Protein AF-A0A956GA61-F1 (afdb_monomer)

Sequence (240 aa):
MLVASALGVTLLLLAAGCARRRDTGSSGNTASNNSNAKNCCPCTTAGQRTLDAKLMSLLASARAYHHKANLQLRGDDRAGAIASMRALLALGLDSRWPEAEEVRLDAKARLAKLLLADGKADQALVLVDAELAETTRPSFYLANLHAVRGELLEARAKALDNAGKKDEGKTIARDAIAAFERSIAINKQLQRRLGVGGNGSGSGSGSGDGSSSGSGSGSTSGSASATGTGTGSGTTGGTP

Secondary structure (DSSP, 8-state):
------------------PPP-------------------------------HHHHHHHHHHHHHHHHHHHHHHTT-HHHHHHHHHHHHTT---TTSHHHHHHHHHHHHHHHHHHHHTT-HHHHHHHHHHHHHH--S--HHHHHHHHHHHHHHHHHHHHHHHTT-HHHHHHHHHHHHHHHHHHHHHHHHHHHHTT-S-------------------------------------------

Nearest PDB structures (foldseek):
  5l0w-assembly1_B  TM=6.026E-01  e=2.520E-02  Thermochaetoides thermophila
  5l0y-assembly1_A  TM=5.925E-01  e=6.076E-02  Thermochaetoides thermophila DSM 1495
  7v1k-assembly1_A-2  TM=5.785E-01  e=8.985E-02  Homo sapiens
  3gw4-assembly1_A  TM=4.834E-01  e=9.907E-02  Deinococcus radiodurans R1 = ATCC 13939 = DSM 20539
  7v1l-assembly1_B-2  TM=4.068E-01  e=4.315E-02  Homo sapiens

pLDDT: mean 80.79, std 20.86, range [43.94, 98.75]

Mean predicted aligned error: 14.5 Å

Radius of gyration: 29.31 Å; Cα contacts (8 Å, |Δi|>4): 165; chains: 1; bounding box: 83×75×80 Å

Solvent-accessible surface area (backbone atoms only — not comparable to full-atom values): 15171 Å² total; per-residue (Å²): 137,89,82,88,79,82,88,80,85,79,88,80,84,86,81,89,78,90,81,83,85,81,88,78,86,82,90,78,88,80,90,77,90,78,92,75,81,84,89,79,76,90,69,74,73,73,73,78,75,74,74,49,69,67,58,54,54,50,54,54,50,40,54,50,29,56,51,49,22,52,55,26,50,76,68,72,33,56,69,57,22,47,51,29,37,51,54,44,66,66,66,66,66,55,66,90,38,69,71,37,36,43,52,49,38,45,42,50,39,50,39,28,54,53,30,40,77,67,73,35,35,69,64,24,45,55,57,49,53,60,48,58,75,74,60,79,76,88,44,75,38,54,20,48,36,29,37,49,50,13,56,39,29,41,55,50,15,52,52,30,40,75,70,69,38,51,71,62,14,55,52,37,37,52,53,13,51,53,25,38,52,49,14,50,52,43,50,53,54,51,40,60,74,68,51,75,65,60,89,74,77,70,80,71,83,70,87,68,92,72,91,70,93,74,88,77,86,80,80,94,76,90,85,81,88,81,87,80,86,80,85,79,88,82,80,89,81,89,84,135

Structure (mmCIF, N/CA/C/O backbone):
data_AF-A0A956GA61-F1
#
_entry.id   AF-A0A956GA61-F1
#
loop_
_atom_site.group_PDB
_atom_site.id
_atom_site.type_symbol
_atom_site.label_atom_id
_atom_site.label_alt_id
_atom_site.label_comp_id
_atom_site.label_asym_id
_atom_site.label_entity_id
_atom_site.label_seq_id
_atom_site.pdbx_PDB_ins_code
_atom_site.Cartn_x
_atom_site.Cartn_y
_atom_site.Cartn_z
_atom_site.occupancy
_atom_site.B_iso_or_equiv
_atom_site.auth_seq_id
_atom_site.auth_comp_id
_atom_site.auth_asym_id
_atom_site.auth_atom_id
_atom_site.pdbx_PDB_model_num
ATOM 1 N N . MET A 1 1 ? -22.802 -30.780 20.156 1.00 47.50 1 MET A N 1
ATOM 2 C CA . MET A 1 1 ? -23.757 -30.629 19.039 1.00 47.50 1 MET A CA 1
ATOM 3 C C . MET A 1 1 ? -22.954 -30.471 17.756 1.00 47.50 1 MET A C 1
ATOM 5 O O . MET A 1 1 ? -22.349 -29.428 17.558 1.00 47.50 1 MET A O 1
ATOM 9 N N . LEU A 1 2 ? -22.849 -31.548 16.970 1.00 48.59 2 LEU A N 1
ATOM 10 C CA . LEU A 1 2 ? -22.219 -31.558 15.647 1.00 48.59 2 LEU A CA 1
ATOM 11 C C . LEU A 1 2 ? -23.218 -30.992 14.632 1.00 48.59 2 LEU A C 1
ATOM 13 O O . LEU A 1 2 ? -24.322 -31.521 14.533 1.00 48.59 2 LEU A O 1
ATOM 17 N N . VAL A 1 3 ? -22.830 -29.978 13.861 1.00 53.09 3 VAL A N 1
ATOM 18 C CA . VAL A 1 3 ? -23.579 -29.567 12.667 1.00 53.09 3 VAL A CA 1
ATOM 19 C C . VAL A 1 3 ? -22.667 -29.759 11.463 1.00 53.09 3 VAL A C 1
ATOM 21 O O . VAL A 1 3 ? -21.712 -29.015 11.256 1.00 53.09 3 VAL A O 1
ATOM 24 N N . ALA A 1 4 ? -22.951 -30.825 10.720 1.00 56.50 4 ALA A N 1
ATOM 25 C CA . ALA A 1 4 ? -22.414 -31.095 9.400 1.00 56.50 4 ALA A CA 1
ATOM 26 C C . ALA A 1 4 ? -23.172 -30.230 8.384 1.00 56.50 4 ALA A C 1
ATOM 28 O O . ALA A 1 4 ? -24.392 -30.342 8.289 1.00 56.50 4 ALA A O 1
ATOM 29 N N . SER A 1 5 ? -22.464 -29.391 7.626 1.00 58.75 5 SER A N 1
ATOM 30 C CA . SER A 1 5 ? -23.057 -28.614 6.534 1.00 58.75 5 SER A CA 1
ATOM 31 C C . SER A 1 5 ? -22.340 -28.901 5.223 1.00 58.75 5 SER A C 1
ATOM 33 O O . SER A 1 5 ? -21.114 -28.862 5.128 1.00 58.75 5 SER A O 1
ATOM 35 N N . ALA A 1 6 ? -23.167 -29.264 4.249 1.00 57.53 6 ALA A N 1
ATOM 36 C CA . ALA A 1 6 ? -22.854 -29.937 3.007 1.00 57.53 6 ALA A CA 1
ATOM 37 C C . ALA A 1 6 ? -22.094 -29.076 1.987 1.00 57.53 6 ALA A C 1
ATOM 39 O O . ALA A 1 6 ? -22.373 -27.894 1.789 1.00 57.53 6 ALA A O 1
ATOM 40 N N . LEU A 1 7 ? -21.171 -29.738 1.289 1.00 54.16 7 LEU A N 1
ATOM 41 C CA . LEU A 1 7 ? -20.483 -29.269 0.092 1.00 54.16 7 LEU A CA 1
ATOM 42 C C . LEU A 1 7 ? -21.454 -29.235 -1.099 1.00 54.16 7 LEU A C 1
ATOM 44 O O . LEU A 1 7 ? -21.802 -30.275 -1.652 1.00 54.16 7 LEU A O 1
ATOM 48 N N . GLY A 1 8 ? -21.857 -28.036 -1.516 1.00 55.31 8 GLY A N 1
ATOM 49 C CA . GLY A 1 8 ? -22.493 -27.791 -2.810 1.00 55.31 8 GLY A CA 1
ATOM 50 C C . GLY A 1 8 ? -21.453 -27.355 -3.840 1.00 55.31 8 GLY A C 1
ATOM 51 O O . GLY A 1 8 ? -21.125 -26.174 -3.933 1.00 55.31 8 GLY A O 1
ATOM 52 N N . VAL A 1 9 ? -20.915 -28.303 -4.609 1.00 63.34 9 VAL A N 1
ATOM 53 C CA . VAL A 1 9 ? -20.037 -28.027 -5.757 1.00 63.34 9 VAL A CA 1
ATOM 54 C C . VAL A 1 9 ? -20.908 -27.539 -6.914 1.00 63.34 9 VAL A C 1
ATOM 56 O O . VAL A 1 9 ? -21.638 -28.324 -7.511 1.00 63.34 9 VAL A O 1
ATOM 59 N N . THR A 1 10 ? -20.842 -26.245 -7.233 1.00 65.56 10 THR A N 1
ATOM 60 C CA . THR A 1 10 ? -21.517 -25.686 -8.415 1.00 65.56 10 THR A CA 1
ATOM 61 C C . THR A 1 10 ? -20.484 -25.460 -9.514 1.00 65.56 10 THR A C 1
ATOM 63 O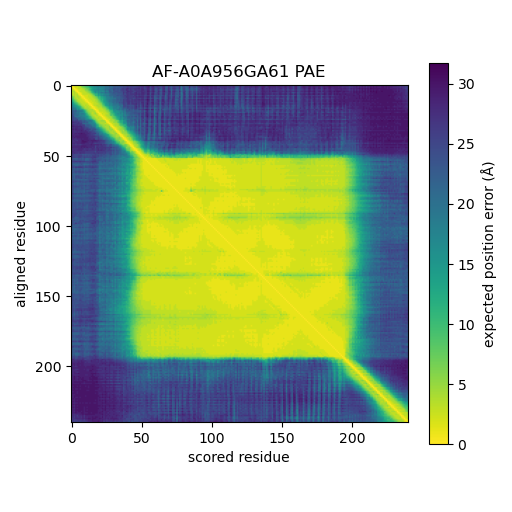 O . THR A 1 10 ? -19.626 -24.585 -9.420 1.00 65.56 10 THR A O 1
ATOM 66 N N . LEU A 1 11 ? -20.556 -26.310 -10.536 1.00 63.25 11 LEU A N 1
ATOM 67 C CA . LEU A 1 11 ? -19.759 -26.282 -11.756 1.00 63.25 11 LEU A CA 1
ATOM 68 C C . LEU A 1 11 ? -20.328 -25.196 -12.688 1.00 63.25 11 LEU A C 1
ATOM 70 O O . LEU A 1 11 ? -21.457 -25.335 -13.155 1.00 63.25 11 LEU A O 1
ATOM 74 N N . LEU A 1 12 ? -19.583 -24.117 -12.957 1.00 62.16 12 LEU A N 1
ATOM 75 C CA . LEU A 1 12 ? -19.996 -23.090 -13.923 1.00 62.16 12 LEU A CA 1
ATOM 76 C C . LEU A 1 12 ? -19.184 -23.216 -15.220 1.00 62.16 12 LEU A C 1
ATOM 78 O O . LEU A 1 12 ? -17.954 -23.180 -15.205 1.00 62.16 12 LEU A O 1
ATOM 82 N N . LEU A 1 13 ? -19.903 -23.390 -16.332 1.00 59.75 13 LEU A N 1
ATOM 83 C CA . LEU A 1 13 ? -19.382 -23.565 -17.686 1.00 59.75 13 LEU A CA 1
ATOM 84 C C . LEU A 1 13 ? -18.642 -22.322 -18.215 1.00 59.75 13 LEU A C 1
ATOM 86 O O . LEU A 1 13 ? -19.123 -21.196 -18.107 1.00 59.75 13 LEU A O 1
ATOM 90 N N . LEU A 1 14 ? -17.512 -22.573 -18.887 1.00 58.38 14 LEU A N 1
ATOM 91 C CA . LEU A 1 14 ? -16.794 -21.635 -19.752 1.00 58.38 14 LEU A CA 1
ATOM 92 C C . LEU A 1 14 ? -17.610 -21.312 -21.016 1.00 58.38 14 LEU A C 1
ATOM 94 O O . LEU A 1 14 ? -17.958 -22.217 -21.773 1.00 58.38 14 LEU A O 1
ATOM 98 N N . ALA A 1 15 ? -17.787 -20.025 -21.317 1.00 61.91 15 ALA A N 1
ATOM 99 C CA . ALA A 1 15 ? -18.142 -19.549 -22.652 1.00 61.91 15 ALA A CA 1
ATOM 100 C C . ALA A 1 15 ? -16.903 -18.923 -2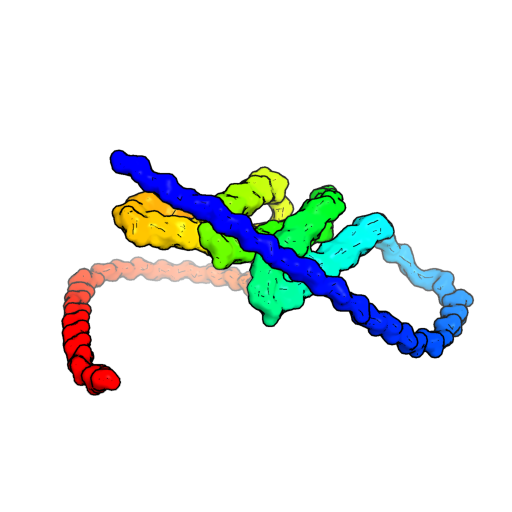3.317 1.00 61.91 15 ALA A C 1
ATOM 102 O O . ALA A 1 15 ? -16.390 -17.895 -22.875 1.00 61.91 15 ALA A O 1
ATOM 103 N N . ALA A 1 16 ? -16.412 -19.563 -24.379 1.00 58.50 16 ALA A N 1
ATOM 104 C CA . ALA A 1 16 ? -15.333 -19.067 -25.224 1.00 58.50 16 ALA A CA 1
ATOM 105 C C . ALA A 1 16 ? -15.893 -18.075 -26.259 1.00 58.50 16 ALA A C 1
ATOM 107 O O . ALA A 1 16 ? -16.577 -18.468 -27.201 1.00 58.50 16 ALA A O 1
ATOM 108 N N . GLY A 1 17 ? -15.606 -16.784 -26.084 1.00 56.62 17 GLY A N 1
ATOM 109 C CA . GLY A 1 17 ? -15.921 -15.738 -27.059 1.00 56.62 17 GLY A CA 1
ATOM 110 C C . GLY A 1 17 ? -14.679 -15.312 -27.842 1.00 56.62 17 GLY A C 1
ATOM 111 O O . GLY A 1 17 ? -13.823 -14.606 -27.314 1.00 56.62 17 GLY A O 1
ATOM 112 N N . CYS A 1 18 ? -14.582 -15.709 -29.112 1.00 61.56 18 CYS A N 1
ATOM 113 C CA . CYS A 1 18 ? -13.583 -15.199 -30.052 1.00 61.56 18 CYS A CA 1
ATOM 114 C C . CYS A 1 18 ? -13.987 -13.797 -30.542 1.00 61.56 18 CYS A C 1
ATOM 116 O O . CYS A 1 18 ? -14.882 -13.669 -31.376 1.00 61.56 18 CYS A O 1
ATOM 118 N N . ALA A 1 19 ? -13.315 -12.742 -30.072 1.00 57.34 19 ALA A N 1
ATOM 119 C CA . ALA A 1 19 ? -13.465 -11.395 -30.626 1.00 57.34 19 ALA A CA 1
ATOM 120 C C . ALA A 1 19 ? -12.332 -11.078 -31.617 1.00 57.34 19 ALA A C 1
ATOM 122 O O . ALA A 1 19 ? -11.144 -11.123 -31.304 1.00 57.34 19 ALA A O 1
ATOM 123 N N . ARG A 1 20 ? -12.760 -10.782 -32.844 1.00 57.59 20 ARG A N 1
ATOM 124 C CA . ARG A 1 20 ? -11.998 -10.579 -34.079 1.00 57.59 20 ARG A CA 1
ATOM 125 C C . ARG A 1 20 ? -11.267 -9.228 -34.068 1.00 57.59 20 ARG A C 1
ATOM 127 O O . ARG A 1 20 ? -11.892 -8.182 -33.915 1.00 57.59 20 ARG A O 1
ATOM 134 N N . ARG A 1 21 ? -9.946 -9.257 -34.265 1.00 53.25 21 ARG A N 1
ATOM 135 C CA . ARG A 1 21 ? -9.053 -8.091 -34.393 1.00 53.25 21 ARG A CA 1
ATOM 136 C C . ARG A 1 21 ? -9.295 -7.403 -35.745 1.00 53.25 21 ARG A C 1
ATOM 138 O O . ARG A 1 21 ? -9.238 -8.066 -36.777 1.00 53.25 21 ARG A O 1
ATOM 145 N N . ARG A 1 22 ? -9.585 -6.097 -35.751 1.00 59.16 22 ARG A N 1
ATOM 146 C CA . ARG A 1 22 ? -9.490 -5.254 -36.955 1.00 59.16 22 ARG A CA 1
ATOM 147 C C . ARG A 1 22 ? -8.153 -4.530 -36.910 1.00 59.16 22 ARG A C 1
ATOM 149 O O . ARG A 1 22 ? -7.963 -3.653 -36.073 1.00 59.16 22 ARG A O 1
ATOM 156 N N . ASP A 1 23 ? -7.255 -4.916 -37.805 1.00 55.50 23 ASP A N 1
ATOM 157 C CA . ASP A 1 23 ? -6.096 -4.115 -38.169 1.00 55.50 23 ASP A CA 1
ATOM 158 C C . ASP A 1 23 ? -6.578 -2.999 -39.107 1.00 55.50 23 ASP A C 1
ATOM 160 O O . ASP A 1 23 ? -7.087 -3.262 -40.196 1.00 55.50 23 ASP A O 1
ATOM 164 N N . THR A 1 24 ? -6.445 -1.746 -38.684 1.00 61.06 24 THR A N 1
ATOM 165 C CA . THR A 1 24 ? -6.473 -0.595 -39.593 1.00 61.06 24 THR A CA 1
ATOM 166 C C . THR A 1 24 ? -5.080 -0.003 -39.598 1.00 61.06 24 THR A C 1
ATOM 168 O O . THR A 1 24 ? -4.623 0.542 -38.592 1.00 61.06 24 THR A O 1
ATOM 171 N N . GLY A 1 25 ? -4.394 -0.189 -40.722 1.00 51.41 25 GLY A N 1
ATOM 172 C CA . GLY A 1 25 ? -3.068 0.346 -40.962 1.00 51.41 25 GLY A CA 1
ATOM 173 C C . GLY A 1 25 ? -3.036 1.871 -40.927 1.00 51.41 25 GLY A C 1
ATOM 174 O O . GLY A 1 25 ? -4.007 2.547 -41.260 1.00 51.41 25 GLY A O 1
ATOM 175 N N . SER A 1 26 ? -1.870 2.396 -40.567 1.00 55.94 26 SER A N 1
ATOM 176 C CA . SER A 1 26 ? -1.455 3.742 -40.941 1.00 55.94 26 SER A CA 1
ATOM 177 C C . SER A 1 26 ? 0.016 3.679 -41.335 1.00 55.94 26 SER A C 1
ATOM 179 O O . SER A 1 26 ? 0.919 3.767 -40.505 1.00 55.94 26 SER A O 1
ATOM 181 N N . SER A 1 27 ? 0.224 3.413 -42.626 1.00 55.66 27 SER A N 1
ATOM 182 C CA . SER A 1 27 ? 1.463 3.704 -43.342 1.00 55.66 27 SER A CA 1
ATOM 183 C C . SER A 1 27 ? 1.572 5.214 -43.515 1.00 55.66 27 SER A C 1
ATOM 185 O O . SER A 1 27 ? 0.663 5.832 -44.065 1.00 55.66 27 SER A O 1
ATOM 187 N N . GLY A 1 28 ? 2.698 5.796 -43.111 1.00 53.12 28 GLY A N 1
ATOM 188 C CA . GLY A 1 28 ? 2.976 7.211 -43.337 1.00 53.12 28 GLY A CA 1
ATOM 189 C C . GLY A 1 28 ? 4.393 7.616 -42.944 1.00 53.12 28 GLY A C 1
ATOM 190 O O . GLY A 1 28 ? 4.623 8.037 -41.820 1.00 53.12 28 GLY A O 1
ATOM 191 N N . ASN A 1 29 ? 5.320 7.455 -43.893 1.00 55.03 29 ASN A N 1
ATOM 192 C CA . ASN A 1 29 ? 6.548 8.230 -44.119 1.00 55.03 29 ASN A CA 1
ATOM 193 C C . ASN A 1 29 ? 6.801 9.445 -43.204 1.00 55.03 29 ASN A C 1
ATOM 195 O O . ASN A 1 29 ? 6.003 10.374 -43.207 1.00 55.03 29 ASN A O 1
ATOM 199 N N . THR A 1 30 ? 8.020 9.582 -42.668 1.00 49.34 30 THR A N 1
ATOM 200 C CA . THR A 1 30 ? 9.020 10.497 -43.268 1.00 49.34 30 THR A CA 1
ATOM 201 C C . THR A 1 30 ? 10.418 10.245 -42.703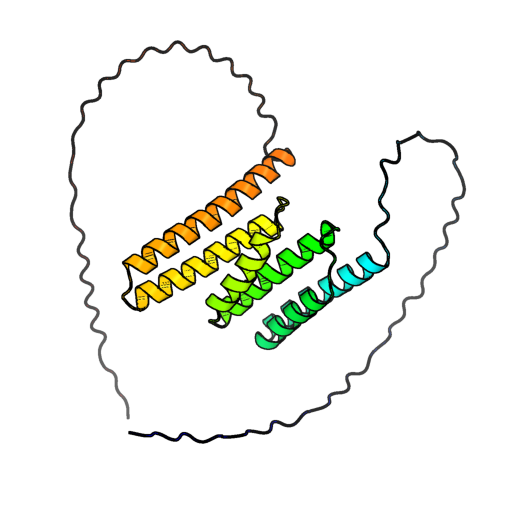 1.00 49.34 30 THR A C 1
ATOM 203 O O . THR A 1 30 ? 10.685 10.420 -41.517 1.00 49.34 30 THR A O 1
ATOM 206 N N . ALA A 1 31 ? 11.326 9.860 -43.596 1.00 52.94 31 ALA A N 1
ATOM 207 C CA . ALA A 1 31 ? 12.754 10.023 -43.407 1.00 52.94 31 ALA A CA 1
ATOM 208 C C . ALA A 1 31 ? 13.079 11.524 -43.371 1.00 52.94 31 ALA A C 1
ATOM 210 O O . ALA A 1 31 ? 12.718 12.251 -44.294 1.00 52.94 31 ALA A O 1
ATOM 211 N N . SER A 1 32 ? 13.789 11.976 -42.340 1.00 54.84 32 SER A N 1
ATOM 212 C CA . SER A 1 32 ? 14.473 13.267 -42.355 1.00 54.84 32 SER A CA 1
ATOM 213 C C . SER A 1 32 ? 15.935 13.037 -42.001 1.00 54.84 32 SER A C 1
ATOM 215 O O . SER A 1 32 ? 16.328 13.032 -40.836 1.00 54.84 32 SER A O 1
ATOM 217 N N . ASN A 1 33 ? 16.727 12.817 -43.051 1.00 58.66 33 ASN A N 1
ATOM 218 C CA . ASN A 1 33 ? 18.174 12.968 -43.035 1.00 58.66 33 ASN A CA 1
ATOM 219 C C . ASN A 1 33 ? 18.508 14.405 -42.617 1.00 58.66 33 ASN A C 1
ATOM 221 O O . ASN A 1 33 ? 18.237 15.336 -43.371 1.00 58.66 33 ASN A O 1
ATOM 225 N N . ASN A 1 34 ? 19.124 14.591 -41.451 1.00 60.84 34 ASN A N 1
ATOM 226 C CA . ASN A 1 34 ? 19.833 15.832 -41.154 1.00 60.84 34 ASN A CA 1
ATOM 227 C C . ASN A 1 34 ? 21.179 15.522 -40.496 1.00 60.84 34 ASN A C 1
ATOM 229 O O . ASN A 1 34 ? 21.339 15.538 -39.280 1.00 60.84 34 ASN A O 1
ATOM 233 N N . SER A 1 35 ? 22.145 15.176 -41.339 1.00 62.56 35 SER A N 1
ATOM 234 C CA . SER A 1 35 ? 23.556 15.072 -40.992 1.00 62.56 35 SER A CA 1
ATOM 235 C C . SER A 1 35 ? 24.226 16.427 -41.214 1.00 62.56 35 SER A C 1
ATOM 237 O O . SER A 1 35 ? 24.826 16.645 -42.265 1.00 62.56 35 SER A O 1
ATOM 239 N N . ASN A 1 36 ? 24.129 17.341 -40.241 1.00 60.16 36 ASN A N 1
ATOM 240 C CA . ASN A 1 36 ? 25.050 18.477 -40.159 1.00 60.16 36 ASN A CA 1
ATOM 241 C C . ASN A 1 36 ? 25.149 19.098 -38.750 1.00 60.16 36 ASN A C 1
ATOM 243 O O . ASN A 1 36 ? 24.144 19.215 -38.058 1.00 60.16 36 ASN A O 1
ATOM 247 N N . ALA A 1 37 ? 26.366 19.546 -38.408 1.00 50.66 37 ALA A N 1
ATOM 248 C CA . ALA A 1 37 ? 26.849 20.166 -37.157 1.00 50.66 37 ALA A CA 1
ATOM 249 C C . ALA A 1 37 ? 27.025 19.185 -35.974 1.00 50.66 37 ALA A C 1
ATOM 251 O O . ALA A 1 37 ? 26.075 18.828 -35.294 1.00 50.66 37 ALA A O 1
ATOM 252 N N . LYS A 1 38 ? 28.208 18.631 -35.660 1.00 65.25 38 LYS A N 1
ATOM 253 C CA . LYS A 1 38 ? 29.563 19.213 -35.541 1.00 65.25 38 LYS A CA 1
ATOM 254 C C . LYS A 1 38 ? 29.579 20.527 -34.741 1.00 65.25 38 LYS A C 1
ATOM 256 O O . LYS A 1 38 ? 29.330 21.593 -35.285 1.00 65.25 38 LYS A O 1
ATOM 261 N N . ASN A 1 39 ? 29.965 20.387 -33.470 1.00 70.75 39 ASN A N 1
ATOM 262 C CA . ASN A 1 39 ? 30.375 21.412 -32.503 1.00 70.75 39 ASN A CA 1
ATOM 263 C C . ASN A 1 39 ? 29.267 22.278 -31.879 1.00 70.75 39 ASN A C 1
ATOM 265 O O . ASN A 1 39 ? 29.018 23.400 -32.302 1.00 70.75 39 ASN A O 1
ATOM 269 N N . CYS A 1 40 ? 28.724 21.807 -30.755 1.00 49.47 40 CYS A N 1
ATOM 270 C CA . CYS A 1 40 ? 28.222 22.663 -29.681 1.00 49.47 40 CYS A CA 1
ATOM 271 C C . CYS A 1 40 ? 28.518 21.989 -28.338 1.00 49.47 40 CYS A C 1
ATOM 273 O O . CYS A 1 40 ? 27.976 20.927 -28.075 1.00 49.47 40 CYS A O 1
ATOM 275 N N . CYS A 1 41 ? 29.369 22.641 -27.538 1.00 57.31 41 CYS A N 1
ATOM 276 C CA . CYS A 1 41 ? 29.569 22.491 -26.092 1.00 57.31 41 CYS A CA 1
ATOM 277 C C . CYS A 1 41 ? 29.878 21.077 -25.537 1.00 57.31 41 CYS A C 1
ATOM 279 O O . CYS A 1 41 ? 29.071 20.166 -25.695 1.00 57.31 41 CYS A O 1
ATOM 281 N N . PRO A 1 42 ? 30.968 20.872 -24.768 1.00 50.50 42 PRO A N 1
ATOM 282 C CA . PRO A 1 42 ? 31.069 19.719 -23.883 1.00 50.50 42 PRO A CA 1
ATOM 283 C C . PRO A 1 42 ? 30.096 19.939 -22.718 1.00 50.50 42 PRO A C 1
ATOM 285 O O . PRO A 1 42 ? 30.489 20.283 -21.606 1.00 50.50 42 PRO A O 1
ATOM 288 N N . CYS A 1 43 ? 28.796 19.781 -22.968 1.00 54.00 43 CYS A N 1
ATOM 289 C CA . CYS A 1 43 ? 27.878 19.433 -21.904 1.00 54.00 43 CYS A CA 1
ATOM 290 C C . CYS A 1 43 ? 28.360 18.079 -21.400 1.00 54.00 43 CYS A C 1
ATOM 292 O O . CYS A 1 43 ? 28.152 17.052 -22.038 1.00 54.00 43 CYS A O 1
ATOM 294 N N . THR A 1 44 ? 29.109 18.114 -20.299 1.00 46.88 44 THR A N 1
ATOM 295 C CA . THR A 1 44 ? 29.492 16.959 -19.504 1.00 46.88 44 THR A CA 1
ATOM 296 C C . THR A 1 44 ? 28.296 16.025 -19.449 1.00 46.88 44 THR A C 1
ATOM 298 O O . THR A 1 44 ? 27.305 16.319 -18.779 1.00 46.88 44 THR A O 1
ATOM 301 N N . THR A 1 45 ? 28.370 14.934 -20.212 1.00 52.06 45 THR A N 1
ATOM 302 C CA . THR A 1 45 ? 27.394 13.851 -20.231 1.00 52.06 45 THR A CA 1
ATOM 303 C C . THR A 1 45 ? 27.488 13.159 -18.878 1.00 52.06 45 THR A C 1
ATOM 305 O O . THR A 1 45 ? 28.083 12.093 -18.746 1.00 52.06 45 THR A O 1
ATOM 308 N N . ALA A 1 46 ? 26.982 13.814 -17.831 1.00 51.88 46 ALA A N 1
ATOM 309 C CA . ALA A 1 46 ? 26.748 13.204 -16.539 1.00 51.88 46 ALA A CA 1
ATOM 310 C C . ALA A 1 46 ? 25.842 12.008 -16.824 1.00 51.88 46 ALA A C 1
ATOM 312 O O . ALA A 1 46 ? 24.707 12.181 -17.264 1.00 51.88 46 ALA A O 1
ATOM 313 N N . GLY A 1 47 ? 26.439 10.818 -16.727 1.00 50.66 47 GLY A N 1
ATOM 314 C CA . GLY A 1 47 ? 26.027 9.610 -17.428 1.00 50.66 47 GLY A CA 1
ATOM 315 C C . GLY A 1 47 ? 24.520 9.440 -17.530 1.00 50.66 47 GLY A C 1
ATOM 316 O O . GLY A 1 47 ? 23.868 9.072 -16.553 1.00 50.66 47 GLY A O 1
ATOM 317 N N . GLN A 1 48 ? 23.985 9.650 -18.736 1.00 52.41 48 GLN A N 1
ATOM 318 C CA . GLN A 1 48 ? 22.699 9.088 -19.117 1.00 52.41 48 GLN A CA 1
ATOM 319 C C . GLN A 1 48 ? 22.838 7.575 -18.967 1.00 52.41 48 GLN A C 1
ATOM 321 O O . GLN A 1 48 ? 23.359 6.894 -19.849 1.00 52.41 48 GLN A O 1
ATOM 326 N N . ARG A 1 49 ? 22.431 7.050 -17.806 1.00 61.66 49 ARG A N 1
ATOM 327 C CA . ARG A 1 49 ? 22.209 5.621 -17.629 1.00 61.66 49 ARG A CA 1
ATOM 328 C C . ARG A 1 49 ? 21.105 5.276 -18.609 1.00 61.66 49 ARG A C 1
ATOM 330 O O . ARG A 1 49 ? 19.941 5.583 -18.365 1.00 61.66 49 ARG A O 1
ATOM 337 N N . THR A 1 50 ? 21.482 4.726 -19.755 1.00 71.50 50 THR A N 1
ATOM 338 C CA . THR A 1 50 ? 20.523 4.166 -20.693 1.00 71.50 50 THR A CA 1
ATOM 339 C C . THR A 1 50 ? 19.732 3.121 -19.921 1.00 71.50 50 THR A C 1
ATOM 341 O O . THR A 1 50 ? 20.296 2.166 -19.385 1.00 71.50 50 THR A O 1
ATOM 344 N N . LEU A 1 51 ? 18.430 3.364 -19.762 1.00 80.19 51 LEU A N 1
ATOM 345 C CA . LEU A 1 51 ? 17.555 2.390 -19.130 1.00 80.19 51 LEU A CA 1
ATOM 346 C C . LEU A 1 51 ? 17.625 1.119 -19.973 1.00 80.19 51 LEU A C 1
ATOM 348 O O . LEU A 1 51 ? 17.431 1.164 -21.189 1.00 80.19 51 LEU A O 1
ATOM 352 N N . ASP A 1 52 ? 17.947 0.004 -19.323 1.00 89.06 52 ASP A N 1
ATOM 353 C CA . ASP A 1 52 ? 18.018 -1.299 -19.970 1.00 89.06 52 ASP A CA 1
ATOM 354 C C . ASP A 1 52 ? 16.694 -1.565 -20.709 1.00 89.06 52 ASP A C 1
ATOM 356 O O . ASP A 1 52 ? 15.608 -1.391 -20.145 1.00 89.06 52 ASP A O 1
ATOM 360 N N . ALA A 1 53 ? 16.771 -1.990 -21.973 1.00 93.31 53 ALA A N 1
ATOM 361 C CA . ALA A 1 53 ? 15.602 -2.343 -22.775 1.00 93.31 53 ALA A CA 1
ATOM 362 C C . ALA A 1 53 ? 14.708 -3.363 -22.046 1.00 93.31 53 ALA A C 1
ATOM 364 O O . ALA A 1 53 ? 13.477 -3.303 -22.142 1.00 93.31 53 ALA A O 1
ATOM 365 N N . LYS A 1 54 ? 15.317 -4.251 -21.246 1.00 94.19 54 LYS A N 1
ATOM 366 C CA . LYS A 1 54 ? 14.597 -5.183 -20.374 1.00 94.19 54 LYS A CA 1
ATOM 367 C C . LYS A 1 54 ? 13.769 -4.459 -19.309 1.00 94.19 54 LYS A C 1
ATOM 369 O O . LYS A 1 54 ? 12.589 -4.767 -19.154 1.00 94.19 54 LYS A O 1
ATOM 374 N N . LEU A 1 55 ? 14.353 -3.491 -18.599 1.00 94.75 55 LEU A N 1
ATOM 375 C CA . LEU A 1 55 ? 13.639 -2.695 -17.596 1.00 94.75 55 LEU A CA 1
ATOM 376 C C . LEU A 1 55 ? 12.472 -1.936 -18.238 1.00 94.75 55 LEU A C 1
ATOM 378 O O . LEU A 1 55 ? 11.358 -1.973 -17.723 1.00 94.75 55 LEU A O 1
ATOM 382 N N . MET A 1 56 ? 12.693 -1.322 -19.402 1.00 95.88 56 MET A N 1
ATOM 383 C CA . MET A 1 56 ? 11.640 -0.610 -20.132 1.00 95.88 56 MET A CA 1
ATOM 384 C C . MET A 1 56 ? 10.467 -1.525 -20.513 1.00 95.88 56 MET A C 1
ATOM 386 O O . MET A 1 56 ? 9.307 -1.138 -20.354 1.00 95.88 56 MET A O 1
ATOM 390 N N . SER A 1 57 ? 10.746 -2.755 -20.956 1.00 97.06 57 SER A N 1
ATOM 391 C CA . SER A 1 57 ? 9.715 -3.760 -21.253 1.00 97.06 57 SER A CA 1
ATOM 392 C C . SER A 1 57 ? 8.911 -4.169 -20.006 1.00 97.06 57 SER A C 1
ATOM 394 O O . SER A 1 57 ? 7.678 -4.261 -20.056 1.00 97.06 57 SER A O 1
ATOM 396 N N . LEU A 1 58 ? 9.581 -4.340 -18.859 1.00 97.62 58 LEU A N 1
ATOM 397 C CA . LEU A 1 58 ? 8.922 -4.642 -17.583 1.00 97.62 58 LEU A CA 1
ATOM 398 C C . LEU A 1 58 ? 8.036 -3.483 -17.105 1.00 97.62 58 LEU A C 1
ATOM 400 O O . LEU A 1 58 ? 6.888 -3.711 -16.724 1.00 97.62 58 LEU A O 1
ATOM 404 N N . LEU A 1 59 ? 8.518 -2.239 -17.183 1.00 96.94 59 LEU A N 1
ATOM 405 C CA . LEU A 1 59 ? 7.743 -1.050 -16.805 1.00 96.94 59 LEU A CA 1
ATOM 406 C C . LEU A 1 59 ? 6.516 -0.852 -17.710 1.00 96.94 59 LEU A C 1
ATOM 408 O O . LEU A 1 59 ? 5.431 -0.515 -17.227 1.00 96.94 59 LEU A O 1
ATOM 412 N N . ALA A 1 60 ? 6.649 -1.114 -19.014 1.00 98.00 60 ALA A N 1
ATOM 413 C CA . ALA A 1 60 ? 5.516 -1.103 -19.940 1.00 98.00 60 ALA A CA 1
ATOM 414 C C . ALA A 1 60 ? 4.464 -2.163 -19.564 1.00 98.00 60 ALA A C 1
ATOM 416 O O . ALA A 1 60 ? 3.265 -1.869 -19.542 1.00 98.00 60 ALA A O 1
ATOM 417 N N . SER A 1 61 ? 4.909 -3.367 -19.194 1.00 98.38 61 SER A N 1
ATOM 418 C CA . SER A 1 61 ? 4.032 -4.447 -18.723 1.00 98.38 61 SER A CA 1
ATOM 419 C C . SER A 1 61 ? 3.326 -4.080 -17.415 1.00 98.38 61 SER A C 1
ATOM 421 O O . SER A 1 61 ? 2.117 -4.273 -17.287 1.00 98.38 61 SER A O 1
ATOM 423 N N . ALA A 1 62 ? 4.041 -3.478 -16.462 1.00 98.31 62 ALA A N 1
ATOM 424 C CA . ALA A 1 62 ? 3.458 -3.011 -15.208 1.00 98.31 62 ALA A CA 1
ATOM 425 C C . ALA A 1 62 ? 2.346 -1.976 -15.449 1.00 98.31 62 ALA A C 1
ATOM 427 O O . ALA A 1 62 ? 1.241 -2.115 -14.917 1.00 98.31 62 ALA A O 1
ATOM 428 N N . ARG A 1 63 ? 2.574 -0.994 -16.334 1.00 98.38 63 ARG A N 1
ATOM 429 C CA . ARG A 1 63 ? 1.542 -0.019 -16.735 1.00 98.38 63 ARG A CA 1
ATOM 430 C C . ARG A 1 63 ? 0.300 -0.704 -17.317 1.00 98.38 63 ARG A C 1
ATOM 432 O O . ARG A 1 63 ? -0.821 -0.309 -16.986 1.00 98.38 63 ARG A O 1
ATOM 439 N N . ALA A 1 64 ? 0.480 -1.739 -18.138 1.00 98.62 64 ALA A N 1
ATOM 440 C CA . ALA A 1 64 ? -0.635 -2.516 -18.680 1.00 98.62 64 ALA A CA 1
ATOM 441 C C . ALA A 1 64 ? -1.444 -3.214 -17.570 1.00 98.62 64 ALA A C 1
ATOM 443 O O . ALA A 1 64 ? -2.676 -3.175 -17.602 1.00 98.62 64 ALA A O 1
ATOM 444 N N . TYR A 1 65 ? -0.790 -3.769 -16.543 1.00 98.75 65 TYR A N 1
ATOM 445 C CA . TYR A 1 65 ? -1.480 -4.345 -15.381 1.00 98.75 65 TYR A CA 1
ATOM 446 C C . TYR A 1 65 ? -2.247 -3.303 -14.554 1.00 98.75 65 TYR A C 1
ATOM 448 O O . TYR A 1 65 ? -3.382 -3.576 -14.157 1.00 98.75 65 TYR A O 1
ATOM 456 N N . HIS A 1 66 ? -1.698 -2.099 -14.339 1.00 98.44 66 HIS A N 1
ATOM 457 C CA . HIS A 1 66 ? -2.437 -1.006 -13.683 1.00 98.44 66 HIS A CA 1
ATOM 458 C C . HIS A 1 66 ? -3.717 -0.650 -14.440 1.00 98.44 66 HIS A C 1
ATOM 460 O O . HIS A 1 66 ? -4.780 -0.508 -13.823 1.00 98.44 66 HIS A O 1
ATOM 466 N N . HIS A 1 67 ? -3.622 -0.533 -15.767 1.00 98.50 67 HIS A N 1
ATOM 467 C CA . HIS A 1 67 ? -4.771 -0.247 -16.617 1.00 98.50 67 HIS A CA 1
ATOM 468 C C . HIS A 1 67 ? -5.795 -1.388 -16.592 1.00 98.50 67 HIS A C 1
ATOM 470 O O . HIS A 1 67 ? -6.982 -1.137 -16.395 1.00 98.50 67 HIS A O 1
ATOM 476 N N . LYS A 1 68 ? -5.345 -2.645 -16.690 1.00 98.56 68 LYS A N 1
ATOM 477 C CA . LYS A 1 68 ? -6.210 -3.827 -16.582 1.00 98.56 68 LYS A CA 1
ATOM 478 C C . LYS A 1 68 ? -6.982 -3.847 -15.260 1.00 98.56 68 LYS A C 1
ATOM 480 O O . LYS A 1 68 ? -8.199 -3.998 -15.282 1.00 98.56 68 LYS A O 1
ATOM 485 N N . ALA A 1 69 ? -6.312 -3.608 -14.131 1.00 98.62 69 ALA A N 1
ATOM 486 C CA . ALA A 1 69 ? -6.974 -3.538 -12.829 1.00 98.62 69 ALA A CA 1
ATOM 487 C C . ALA A 1 69 ? -8.004 -2.397 -12.746 1.00 98.62 69 ALA A C 1
ATOM 489 O O . ALA A 1 69 ? -9.062 -2.578 -12.153 1.00 98.62 69 ALA A O 1
ATOM 490 N N . ASN A 1 70 ? -7.742 -1.238 -13.370 1.00 98.50 70 ASN A N 1
ATOM 491 C CA . ASN A 1 70 ? -8.736 -0.159 -13.470 1.00 98.50 70 ASN A CA 1
ATOM 492 C C . ASN A 1 70 ? -9.982 -0.601 -14.247 1.00 98.50 70 ASN A C 1
ATOM 494 O O . ASN A 1 70 ? -11.097 -0.333 -13.811 1.00 98.50 70 ASN A O 1
ATOM 498 N N . LEU A 1 71 ? -9.801 -1.265 -15.392 1.00 98.62 71 LEU A N 1
ATOM 499 C CA . LEU A 1 71 ? -10.920 -1.756 -16.199 1.00 98.62 71 LEU A CA 1
ATOM 500 C C . LEU A 1 71 ? -11.749 -2.802 -15.447 1.00 98.62 71 LEU A C 1
ATOM 502 O O . LEU A 1 71 ? -12.971 -2.751 -15.503 1.00 98.62 71 LEU A O 1
ATOM 506 N N . GLN A 1 72 ? -11.096 -3.692 -14.699 1.00 98.62 72 GLN A N 1
ATOM 507 C CA . GLN A 1 72 ? -11.775 -4.692 -13.872 1.00 98.62 72 GLN A CA 1
ATOM 508 C C . GLN A 1 72 ? -12.603 -4.043 -12.759 1.00 98.62 72 GLN A C 1
ATOM 510 O O . GLN A 1 72 ? -13.765 -4.389 -12.591 1.00 98.62 72 GLN A O 1
ATOM 515 N N . LEU A 1 73 ? -12.066 -3.026 -12.078 1.00 98.31 73 LEU A N 1
ATOM 516 C CA . LEU A 1 73 ? -12.828 -2.275 -11.073 1.00 98.31 73 LEU A CA 1
ATOM 517 C C . LEU A 1 73 ? -14.036 -1.539 -11.656 1.00 98.31 73 LEU A C 1
ATOM 519 O O . LEU A 1 73 ? -15.055 -1.441 -10.988 1.00 98.31 73 LEU A O 1
ATOM 523 N N . ARG A 1 74 ? -13.947 -1.038 -12.894 1.00 98.31 74 ARG A N 1
ATOM 524 C CA . ARG A 1 74 ? -15.095 -0.416 -13.579 1.00 98.31 74 ARG A CA 1
ATOM 525 C C . ARG A 1 74 ? -16.207 -1.412 -13.909 1.00 98.31 74 ARG A C 1
ATOM 527 O O . ARG A 1 74 ? -17.331 -0.981 -14.124 1.00 98.31 74 ARG A O 1
ATOM 534 N N . GLY A 1 75 ? -15.880 -2.699 -14.004 1.00 97.94 75 GLY A N 1
ATOM 535 C CA . GLY A 1 75 ? -16.836 -3.786 -14.199 1.00 97.94 75 GLY A CA 1
ATOM 536 C C . GLY A 1 75 ? -17.156 -4.549 -12.913 1.00 97.94 75 GLY A C 1
ATOM 537 O O . GLY A 1 75 ? -17.540 -5.708 -13.009 1.00 97.94 75 GLY A O 1
ATOM 538 N N . ASP A 1 76 ? -16.913 -3.953 -11.739 1.00 97.69 76 ASP A N 1
ATOM 539 C CA . ASP A 1 76 ? -17.101 -4.558 -10.410 1.00 97.69 76 ASP A CA 1
ATOM 540 C C . ASP A 1 76 ? -16.325 -5.874 -10.161 1.00 97.69 76 ASP A C 1
ATOM 542 O O . ASP A 1 76 ? -16.515 -6.554 -9.151 1.00 97.69 76 ASP A O 1
ATOM 546 N N . ASP A 1 77 ? -15.355 -6.207 -11.018 1.00 98.38 77 ASP A N 1
ATOM 547 C CA . ASP A 1 77 ? -14.473 -7.371 -10.888 1.00 98.38 77 ASP A CA 1
ATOM 548 C C . ASP A 1 77 ? -13.292 -7.066 -9.948 1.00 98.38 77 ASP A C 1
ATOM 550 O O . ASP A 1 77 ? -12.126 -6.920 -10.341 1.00 98.38 77 ASP A O 1
ATOM 554 N N . ARG A 1 78 ? -13.589 -6.950 -8.649 1.00 98.31 78 ARG A N 1
ATOM 555 C CA . ARG A 1 78 ? -12.562 -6.709 -7.619 1.00 98.31 78 ARG A CA 1
ATOM 556 C C . ARG A 1 78 ? -11.554 -7.855 -7.524 1.00 98.31 78 ARG A C 1
ATOM 558 O O . ARG A 1 78 ? -10.357 -7.604 -7.365 1.00 98.31 78 ARG A O 1
ATOM 565 N N . ALA A 1 79 ? -12.015 -9.101 -7.634 1.00 98.31 79 ALA A N 1
ATOM 566 C CA . ALA A 1 79 ? -11.158 -10.282 -7.563 1.00 98.31 79 ALA A CA 1
ATOM 567 C C . ALA A 1 79 ? -10.126 -10.291 -8.701 1.00 98.31 79 ALA A C 1
ATOM 569 O O . ALA A 1 79 ? -8.933 -10.515 -8.468 1.00 98.31 79 ALA A O 1
ATOM 570 N N . GLY A 1 80 ? -10.557 -9.962 -9.919 1.00 98.50 80 GLY A N 1
ATOM 571 C CA . GLY A 1 80 ? -9.672 -9.811 -11.060 1.00 98.50 80 GLY A CA 1
ATOM 572 C C . GLY A 1 80 ? -8.689 -8.655 -10.902 1.00 98.50 80 GLY A C 1
ATOM 573 O O . GLY A 1 80 ? -7.515 -8.823 -11.240 1.00 98.50 80 GLY A O 1
ATOM 574 N N . ALA A 1 81 ? -9.110 -7.518 -10.337 1.00 98.75 81 ALA A N 1
ATOM 575 C CA . ALA A 1 81 ? -8.203 -6.404 -10.053 1.00 98.75 81 ALA A CA 1
ATOM 576 C C . ALA A 1 81 ? -7.087 -6.809 -9.070 1.00 98.75 81 ALA A C 1
ATOM 578 O O . ALA A 1 81 ? -5.914 -6.503 -9.304 1.00 98.75 81 ALA A O 1
ATOM 579 N N . ILE A 1 82 ? -7.426 -7.564 -8.016 1.00 98.56 82 ILE A N 1
ATOM 580 C CA . ILE A 1 82 ? -6.453 -8.145 -7.074 1.00 98.56 82 ILE A CA 1
ATOM 581 C C . ILE A 1 82 ? -5.485 -9.081 -7.807 1.00 98.56 82 ILE A C 1
ATOM 583 O O . ILE A 1 82 ? -4.270 -8.980 -7.619 1.00 98.56 82 ILE A O 1
ATOM 587 N N . ALA A 1 83 ? -6.000 -9.971 -8.661 1.00 98.62 83 ALA A N 1
ATOM 588 C CA . ALA A 1 83 ? -5.172 -10.887 -9.444 1.00 98.62 83 ALA A CA 1
ATOM 589 C C . ALA A 1 83 ? -4.200 -10.134 -10.370 1.00 98.62 83 ALA A C 1
ATOM 591 O O . ALA A 1 83 ? -3.026 -10.491 -10.446 1.00 98.62 83 ALA A O 1
ATOM 592 N N . SER A 1 84 ? -4.647 -9.048 -11.008 1.00 98.75 84 SER A N 1
ATOM 593 C CA . SER A 1 84 ? -3.801 -8.200 -11.855 1.00 98.75 84 SER A CA 1
ATOM 594 C C . SER A 1 84 ? -2.684 -7.504 -11.070 1.00 98.75 84 SER A C 1
ATOM 596 O O . SER A 1 84 ? -1.557 -7.441 -11.556 1.00 98.75 84 SER A O 1
ATOM 598 N N . MET A 1 85 ? -2.948 -7.022 -9.848 1.00 98.75 85 MET A N 1
ATOM 599 C CA . MET A 1 85 ? -1.894 -6.423 -9.010 1.00 98.75 85 MET A CA 1
ATOM 600 C C . MET A 1 85 ? -0.886 -7.467 -8.522 1.00 98.75 85 MET A C 1
ATOM 602 O O . MET A 1 85 ? 0.313 -7.201 -8.504 1.00 98.75 85 MET A O 1
ATOM 606 N N . ARG A 1 86 ? -1.336 -8.686 -8.198 1.00 98.56 86 ARG A N 1
ATOM 607 C CA . ARG A 1 86 ? -0.430 -9.802 -7.875 1.00 98.56 86 ARG A CA 1
ATOM 608 C C . ARG A 1 86 ? 0.439 -10.197 -9.070 1.00 98.56 86 ARG A C 1
ATOM 610 O O . ARG A 1 86 ? 1.633 -10.414 -8.895 1.00 98.56 86 ARG A O 1
ATOM 617 N N . ALA A 1 87 ?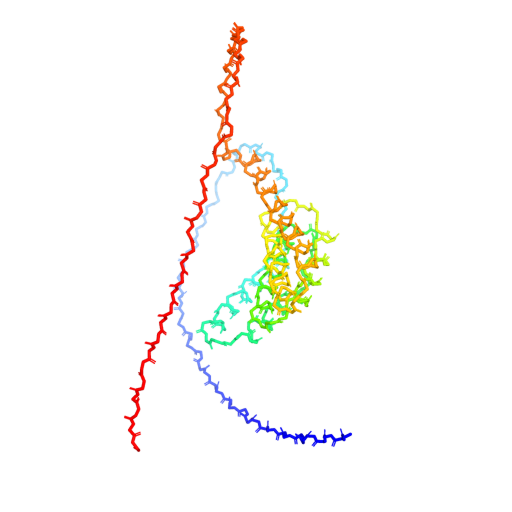 -0.135 -10.238 -10.272 1.00 98.56 87 ALA A N 1
ATOM 618 C CA . ALA A 1 87 ? 0.608 -10.521 -11.499 1.00 98.56 87 ALA A CA 1
ATOM 619 C C . ALA A 1 87 ? 1.665 -9.445 -11.804 1.00 98.56 87 ALA A C 1
ATOM 621 O O . ALA A 1 87 ? 2.762 -9.782 -12.237 1.00 98.56 87 ALA A O 1
ATOM 622 N N . LEU A 1 88 ? 1.374 -8.170 -11.517 1.00 98.38 88 LEU A N 1
ATOM 623 C CA . LEU A 1 88 ? 2.361 -7.092 -11.605 1.00 98.38 88 LEU A CA 1
ATOM 624 C C . LEU A 1 88 ? 3.529 -7.326 -10.642 1.00 98.38 88 LEU A C 1
ATOM 626 O O . LEU A 1 88 ? 4.682 -7.279 -11.061 1.00 98.38 88 LEU A O 1
ATOM 630 N N . LEU A 1 89 ? 3.248 -7.619 -9.369 1.00 98.12 89 LEU A N 1
ATOM 631 C CA . LEU A 1 89 ? 4.296 -7.880 -8.374 1.00 98.12 89 LEU A CA 1
ATOM 632 C C . LEU A 1 89 ? 5.141 -9.116 -8.725 1.00 98.12 89 LEU A C 1
ATOM 634 O O . LEU A 1 89 ? 6.326 -9.162 -8.404 1.00 98.12 89 LEU A O 1
ATOM 638 N N . ALA A 1 90 ? 4.562 -10.082 -9.441 1.00 98.25 90 ALA A N 1
ATOM 639 C CA . ALA A 1 90 ? 5.263 -11.261 -9.940 1.00 98.25 90 ALA A CA 1
ATOM 640 C C . ALA A 1 90 ? 6.205 -10.983 -11.131 1.00 98.25 90 ALA A C 1
ATOM 642 O O . ALA A 1 90 ? 6.956 -11.876 -11.515 1.00 98.25 90 ALA A O 1
ATOM 643 N N . LEU A 1 91 ? 6.220 -9.769 -11.703 1.00 97.81 91 LEU A N 1
ATOM 644 C CA . LEU A 1 91 ? 7.148 -9.403 -12.786 1.00 97.81 91 LEU A CA 1
ATOM 645 C C . LEU A 1 91 ? 8.626 -9.413 -12.360 1.00 97.81 91 LEU A C 1
ATOM 647 O O . LEU A 1 91 ? 9.496 -9.376 -13.228 1.00 97.81 91 LEU A O 1
ATOM 651 N N . GLY A 1 92 ? 8.922 -9.442 -11.055 1.00 95.12 92 GLY A N 1
ATOM 652 C CA . GLY A 1 92 ? 10.299 -9.452 -10.555 1.00 95.12 92 GLY A CA 1
ATOM 653 C C . GLY A 1 92 ? 11.028 -8.135 -10.826 1.00 95.12 92 GLY A C 1
ATOM 654 O O . GLY A 1 92 ? 12.152 -8.134 -11.324 1.00 95.12 92 GLY A O 1
ATOM 655 N N . LEU A 1 93 ? 10.363 -7.010 -10.543 1.00 95.56 93 LEU A N 1
ATOM 656 C CA . LEU A 1 93 ? 10.951 -5.675 -10.646 1.00 95.56 93 LEU A CA 1
ATOM 657 C C . LEU A 1 93 ? 12.137 -5.545 -9.676 1.00 95.56 93 LEU A C 1
ATOM 659 O O . LEU A 1 93 ? 11.972 -5.663 -8.465 1.00 95.56 93 LEU A O 1
ATOM 663 N N . ASP A 1 94 ? 13.327 -5.311 -10.226 1.00 93.69 94 ASP A N 1
ATOM 664 C CA . ASP A 1 94 ? 14.577 -5.214 -9.469 1.00 93.69 94 ASP A CA 1
ATOM 665 C C . ASP A 1 94 ? 14.657 -3.875 -8.716 1.00 93.69 94 ASP A C 1
ATOM 667 O O . ASP A 1 94 ? 14.699 -2.808 -9.333 1.00 93.69 94 ASP A O 1
ATOM 671 N N . SER A 1 95 ? 14.698 -3.938 -7.382 1.00 92.62 95 SER A N 1
ATOM 672 C CA . SER A 1 95 ? 14.696 -2.776 -6.483 1.00 92.62 95 SER A CA 1
ATOM 673 C C . SER A 1 95 ? 15.952 -1.909 -6.575 1.00 92.62 95 SER A C 1
ATOM 675 O O . SER A 1 95 ? 15.953 -0.788 -6.067 1.00 92.62 95 SER A O 1
ATOM 677 N N . ARG A 1 96 ? 17.014 -2.361 -7.260 1.00 93.12 96 ARG A N 1
ATOM 678 C CA . ARG A 1 96 ? 18.190 -1.514 -7.520 1.00 93.12 96 ARG A CA 1
ATOM 679 C C . ARG A 1 96 ? 17.865 -0.316 -8.420 1.00 93.12 96 ARG A C 1
ATOM 681 O O . ARG A 1 96 ? 18.625 0.653 -8.442 1.00 93.12 96 ARG A O 1
ATOM 688 N N . TRP A 1 97 ? 16.780 -0.400 -9.195 1.00 94.81 97 TRP A N 1
ATOM 689 C CA . TRP A 1 97 ? 16.319 0.668 -10.076 1.00 94.81 97 TRP A CA 1
ATOM 690 C C . TRP A 1 97 ? 15.236 1.493 -9.379 1.00 94.81 97 TRP A C 1
ATOM 692 O O . TRP A 1 97 ? 14.191 0.936 -9.029 1.00 94.81 97 TRP A O 1
ATOM 702 N N . PRO A 1 98 ? 15.432 2.813 -9.209 1.00 94.81 98 PRO A N 1
ATOM 703 C CA . PRO A 1 98 ? 14.457 3.648 -8.526 1.00 94.81 98 PRO A CA 1
ATOM 704 C C . PRO A 1 98 ? 13.051 3.571 -9.127 1.00 94.81 98 PRO A C 1
ATOM 706 O O . PRO A 1 98 ? 12.080 3.435 -8.389 1.00 94.81 98 PRO A O 1
ATOM 709 N N . GLU A 1 99 ? 12.949 3.572 -10.455 1.00 95.38 99 GLU A N 1
ATOM 710 C CA . GLU A 1 99 ? 11.687 3.503 -11.193 1.00 95.38 99 GLU A CA 1
ATOM 711 C C . GLU A 1 99 ? 10.952 2.175 -10.956 1.00 95.38 99 GLU A C 1
ATOM 713 O O . GLU A 1 99 ? 9.725 2.137 -10.871 1.00 95.38 99 GLU A O 1
ATOM 718 N N . ALA A 1 100 ? 11.695 1.074 -10.829 1.00 96.44 100 ALA A N 1
ATOM 719 C CA . ALA A 1 100 ? 11.132 -0.250 -10.579 1.00 96.44 100 ALA A CA 1
ATOM 720 C C . ALA A 1 100 ? 10.606 -0.376 -9.141 1.00 96.44 100 ALA A C 1
ATOM 722 O O . ALA A 1 100 ? 9.519 -0.912 -8.918 1.00 96.44 100 ALA A O 1
ATOM 723 N N . GLU A 1 101 ? 11.351 0.157 -8.171 1.00 97.06 101 GLU A N 1
ATOM 724 C CA . GLU A 1 101 ? 10.924 0.207 -6.773 1.00 97.06 101 GLU A CA 1
ATOM 725 C C . GLU A 1 101 ? 9.674 1.073 -6.594 1.00 97.06 101 GLU A C 1
ATOM 727 O O . GLU A 1 101 ? 8.748 0.666 -5.899 1.00 97.06 101 GLU A O 1
ATOM 732 N N . GLU A 1 102 ? 9.597 2.224 -7.262 1.00 97.50 102 GLU A N 1
ATOM 733 C CA . GLU A 1 102 ? 8.422 3.101 -7.223 1.00 97.50 102 GLU A CA 1
ATOM 734 C C . GLU A 1 102 ? 7.155 2.409 -7.743 1.00 97.50 102 GLU A C 1
ATOM 736 O O . GLU A 1 102 ? 6.112 2.451 -7.087 1.00 97.50 102 GLU A O 1
ATOM 741 N N . VAL A 1 103 ? 7.253 1.693 -8.867 1.00 98.00 103 VAL A N 1
ATOM 742 C CA . VAL A 1 103 ? 6.140 0.895 -9.408 1.00 98.00 103 VAL A CA 1
ATOM 743 C C . VAL A 1 103 ? 5.745 -0.242 -8.460 1.00 98.00 103 VAL A C 1
ATOM 745 O O . VAL A 1 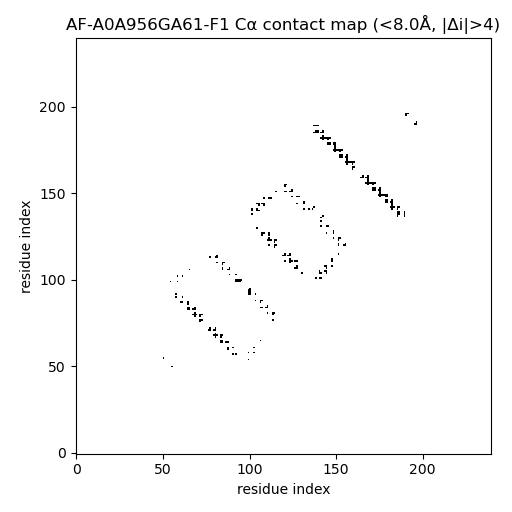103 ? 4.555 -0.503 -8.272 1.00 98.00 103 VAL A O 1
ATOM 748 N N . ARG A 1 104 ? 6.717 -0.910 -7.826 1.00 98.19 104 ARG A N 1
ATOM 749 C CA . ARG A 1 104 ? 6.453 -1.957 -6.825 1.00 98.19 104 ARG A CA 1
ATOM 750 C C . ARG A 1 104 ? 5.705 -1.397 -5.611 1.00 98.19 104 ARG A C 1
ATOM 752 O O . ARG A 1 104 ? 4.719 -2.002 -5.182 1.00 98.19 104 ARG A O 1
ATOM 759 N N . LEU A 1 105 ? 6.134 -0.244 -5.094 1.00 98.31 105 LEU A N 1
ATOM 760 C CA . LEU A 1 105 ? 5.496 0.442 -3.967 1.00 98.31 105 LEU A CA 1
ATOM 761 C C . LEU A 1 105 ? 4.057 0.854 -4.301 1.00 98.31 105 LEU A C 1
ATOM 763 O O . LEU A 1 105 ? 3.153 0.592 -3.504 1.00 98.31 105 LEU A O 1
ATOM 767 N N . ASP A 1 106 ? 3.821 1.430 -5.485 1.00 98.44 106 ASP A N 1
ATOM 768 C CA . ASP A 1 106 ? 2.470 1.787 -5.940 1.00 98.44 106 ASP A CA 1
ATOM 769 C C . ASP A 1 106 ? 1.562 0.555 -6.047 1.00 98.44 106 ASP A C 1
ATOM 771 O O . ASP A 1 106 ? 0.446 0.534 -5.520 1.00 98.44 106 ASP A O 1
ATOM 775 N N . ALA A 1 107 ? 2.061 -0.518 -6.666 1.00 98.62 107 ALA A N 1
ATOM 776 C CA . ALA A 1 107 ? 1.320 -1.764 -6.811 1.00 98.62 107 ALA A CA 1
ATOM 777 C C . ALA A 1 107 ? 0.975 -2.402 -5.455 1.00 98.62 107 ALA A C 1
ATOM 779 O O . ALA A 1 107 ? -0.148 -2.883 -5.280 1.00 98.62 107 ALA A O 1
ATOM 780 N N . LYS A 1 108 ? 1.891 -2.375 -4.475 1.00 98.56 108 LYS A N 1
ATOM 781 C CA . LYS A 1 108 ? 1.620 -2.862 -3.112 1.00 98.56 108 LYS A CA 1
ATOM 782 C C . LYS A 1 108 ? 0.606 -1.994 -2.373 1.00 98.56 108 LYS A C 1
ATOM 784 O O . LYS A 1 108 ? -0.337 -2.547 -1.810 1.00 98.56 108 LYS A O 1
ATOM 789 N N . ALA A 1 109 ? 0.741 -0.668 -2.419 1.00 98.69 109 ALA A N 1
ATOM 790 C CA . ALA A 1 109 ? -0.233 0.250 -1.825 1.00 98.69 109 ALA A CA 1
ATOM 791 C C . ALA A 1 109 ? -1.635 0.027 -2.418 1.00 98.69 109 ALA A C 1
ATOM 793 O O . ALA A 1 109 ? -2.634 -0.055 -1.700 1.00 98.69 109 ALA A O 1
ATOM 794 N N . ARG A 1 110 ? -1.710 -0.157 -3.739 1.00 98.62 110 ARG A N 1
ATOM 795 C CA . ARG A 1 110 ? -2.962 -0.432 -4.442 1.00 98.62 110 ARG A CA 1
ATOM 796 C C . ARG A 1 110 ? -3.546 -1.805 -4.112 1.00 98.62 110 ARG A C 1
ATOM 798 O O . ARG A 1 110 ? -4.750 -1.908 -3.885 1.00 98.62 110 ARG A O 1
ATOM 805 N N . LEU A 1 111 ? -2.722 -2.851 -4.048 1.00 98.75 111 LEU A N 1
ATOM 806 C CA . LEU A 1 111 ? -3.153 -4.186 -3.626 1.00 98.75 111 LEU A CA 1
ATOM 807 C C . LEU A 1 111 ? -3.680 -4.172 -2.185 1.00 98.75 111 LEU A C 1
ATOM 809 O O . LEU A 1 111 ? -4.725 -4.758 -1.918 1.00 98.75 111 LEU A O 1
ATOM 813 N N . ALA A 1 112 ? -3.007 -3.465 -1.279 1.00 98.75 112 ALA A N 1
ATOM 814 C CA . ALA A 1 112 ? -3.447 -3.306 0.102 1.00 98.75 112 ALA A CA 1
ATOM 815 C C . ALA A 1 112 ? -4.823 -2.623 0.196 1.00 98.75 112 ALA A C 1
ATOM 817 O O . ALA A 1 112 ? -5.699 -3.120 0.901 1.00 98.75 112 ALA A O 1
ATOM 818 N N . LYS A 1 113 ? -5.064 -1.563 -0.589 1.00 98.69 113 LYS A N 1
ATOM 819 C CA . LYS A 1 113 ? -6.383 -0.909 -0.689 1.00 98.69 113 LYS A CA 1
ATOM 820 C C . LYS A 1 113 ? -7.477 -1.847 -1.205 1.00 98.69 113 LYS A C 1
ATOM 822 O O . LYS A 1 113 ? -8.588 -1.850 -0.679 1.00 98.69 113 LYS A O 1
ATOM 827 N N . LEU A 1 114 ? -7.167 -2.678 -2.200 1.00 98.62 114 LEU A N 1
ATOM 828 C CA . LEU A 1 114 ? -8.107 -3.682 -2.710 1.00 98.62 114 LEU A CA 1
ATOM 829 C C . LEU A 1 114 ? -8.429 -4.760 -1.668 1.00 98.62 114 LEU A C 1
ATOM 831 O O . LEU A 1 114 ? -9.585 -5.151 -1.540 1.00 98.62 114 LEU A O 1
ATOM 835 N N . LEU A 1 115 ? -7.423 -5.221 -0.921 1.00 98.62 115 LEU A N 1
ATOM 836 C CA . LEU A 1 115 ? -7.597 -6.188 0.163 1.00 98.62 115 LEU A CA 1
ATOM 837 C C . LEU A 1 115 ? -8.412 -5.600 1.321 1.00 98.62 115 LEU A C 1
ATOM 839 O O . LEU A 1 115 ? -9.284 -6.284 1.849 1.00 98.62 115 LEU A O 1
ATOM 843 N N . LEU A 1 116 ? -8.191 -4.330 1.672 1.00 98.50 116 LEU A N 1
ATOM 844 C CA . LEU A 1 116 ? -9.007 -3.625 2.661 1.00 98.50 116 LEU A CA 1
ATOM 845 C C . LEU A 1 116 ? -10.483 -3.590 2.245 1.00 98.50 116 LEU A C 1
ATOM 847 O O . LEU A 1 116 ? -11.352 -3.948 3.037 1.00 98.50 116 LEU A O 1
ATOM 851 N N . ALA A 1 117 ? -10.766 -3.233 0.988 1.00 98.12 117 ALA A N 1
ATOM 852 C CA . ALA A 1 117 ? -12.126 -3.236 0.446 1.00 98.12 117 ALA A CA 1
ATOM 853 C C . ALA A 1 117 ? -12.769 -4.640 0.413 1.00 98.12 117 ALA A C 1
ATOM 855 O O . ALA A 1 117 ? -13.991 -4.754 0.358 1.00 98.12 117 ALA A O 1
ATOM 856 N N . ASP A 1 118 ? -11.961 -5.701 0.445 1.00 97.94 118 ASP A N 1
ATOM 857 C CA . ASP A 1 118 ? -12.383 -7.107 0.510 1.00 97.94 118 ASP A CA 1
ATOM 858 C C . ASP A 1 118 ? -12.482 -7.641 1.957 1.00 97.94 118 ASP A C 1
ATOM 860 O O . ASP A 1 118 ? -12.593 -8.845 2.175 1.00 97.94 118 ASP A O 1
ATOM 864 N N . GLY A 1 119 ? -12.385 -6.762 2.964 1.00 97.56 119 GLY A N 1
ATOM 865 C CA . GLY A 1 119 ? -12.427 -7.133 4.384 1.00 97.56 119 GLY A CA 1
ATOM 866 C C . GLY A 1 119 ? -11.156 -7.823 4.897 1.00 97.56 119 GLY A C 1
ATOM 867 O O . GLY A 1 119 ? -11.131 -8.316 6.021 1.00 97.56 119 GLY A O 1
ATOM 868 N N . LYS A 1 120 ? -10.080 -7.851 4.103 1.00 98.12 120 LYS A N 1
ATOM 869 C CA . LYS A 1 120 ? -8.810 -8.536 4.404 1.00 98.12 120 LYS A CA 1
ATOM 870 C C . LYS A 1 120 ? -7.753 -7.564 4.934 1.00 98.12 120 LYS A C 1
ATOM 872 O O . LYS A 1 120 ? -6.618 -7.543 4.454 1.00 98.12 120 LYS A O 1
ATOM 877 N N . ALA A 1 121 ? -8.128 -6.752 5.924 1.00 97.81 121 ALA A N 1
ATOM 878 C CA . ALA A 1 121 ? -7.268 -5.706 6.483 1.00 97.81 121 ALA A CA 1
ATOM 879 C C . ALA A 1 121 ? -5.961 -6.264 7.078 1.00 97.81 121 ALA A C 1
ATOM 881 O O . ALA A 1 121 ? -4.891 -5.731 6.795 1.00 97.81 121 ALA A O 1
ATOM 882 N N . ASP A 1 122 ? -6.018 -7.375 7.819 1.00 97.62 122 ASP A N 1
ATOM 883 C CA . ASP A 1 122 ? -4.821 -7.978 8.426 1.00 97.62 122 ASP A CA 1
ATOM 884 C C . ASP A 1 122 ? -3.827 -8.479 7.368 1.00 97.62 122 ASP A C 1
ATOM 886 O O . ASP A 1 122 ? -2.623 -8.250 7.476 1.00 97.62 122 ASP A O 1
ATOM 890 N N . GLN A 1 123 ? -4.326 -9.100 6.290 1.00 98.31 123 GLN A N 1
ATOM 891 C CA . GLN A 1 123 ? -3.481 -9.531 5.173 1.00 98.31 123 GLN A CA 1
ATOM 892 C C . GLN A 1 123 ? -2.820 -8.335 4.476 1.00 98.31 123 GLN A C 1
ATOM 894 O O . GLN A 1 123 ? -1.647 -8.401 4.104 1.00 98.31 123 GLN A O 1
ATOM 899 N N . ALA A 1 124 ? -3.572 -7.250 4.284 1.00 98.56 124 ALA A N 1
ATOM 900 C CA . ALA A 1 124 ? -3.045 -6.021 3.709 1.00 98.56 124 ALA A CA 1
ATOM 901 C C . ALA A 1 124 ? -1.957 -5.403 4.600 1.00 98.56 124 ALA A C 1
ATOM 903 O O . ALA A 1 124 ? -0.933 -4.961 4.082 1.00 98.56 124 ALA A O 1
ATOM 904 N N . LEU A 1 125 ? -2.145 -5.424 5.923 1.00 98.56 125 LEU A N 1
ATOM 905 C CA . LEU A 1 125 ? -1.197 -4.861 6.881 1.00 98.56 125 LEU A CA 1
ATOM 906 C C . LEU A 1 125 ? 0.132 -5.623 6.871 1.00 98.56 125 LEU A C 1
ATOM 908 O O . LEU A 1 125 ? 1.175 -4.994 6.737 1.00 98.56 125 LEU A O 1
ATOM 912 N N . VAL A 1 126 ? 0.098 -6.962 6.880 1.00 98.56 126 VAL A N 1
ATOM 913 C CA . VAL A 1 126 ? 1.309 -7.799 6.752 1.00 98.56 126 VAL A CA 1
ATOM 914 C C . VAL A 1 126 ? 2.077 -7.478 5.466 1.00 98.56 126 VAL A C 1
ATOM 916 O O . VAL A 1 126 ? 3.301 -7.350 5.484 1.00 98.56 126 VAL A O 1
ATOM 919 N N . LEU A 1 127 ? 1.367 -7.318 4.344 1.00 98.25 127 LEU A N 1
ATOM 920 C CA . LEU A 1 127 ? 1.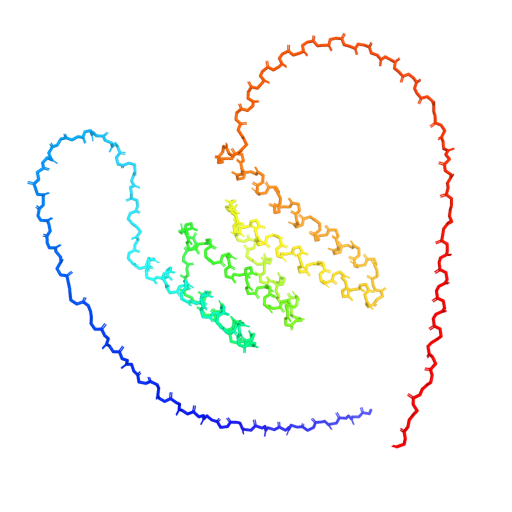980 -7.000 3.053 1.00 98.25 127 LEU A CA 1
ATOM 921 C C . LEU A 1 127 ? 2.666 -5.625 3.048 1.00 98.25 127 LEU A C 1
ATOM 923 O O . LEU A 1 127 ? 3.744 -5.485 2.463 1.00 98.25 127 LEU A O 1
ATOM 927 N N . VAL A 1 128 ? 2.041 -4.624 3.672 1.00 98.44 128 VAL A N 1
ATOM 928 C CA . VAL A 1 128 ? 2.573 -3.259 3.774 1.00 98.44 128 VAL A CA 1
ATOM 929 C C . VAL A 1 128 ? 3.738 -3.189 4.762 1.00 98.44 128 VAL A C 1
ATOM 931 O O . VAL A 1 128 ? 4.764 -2.600 4.435 1.00 98.44 128 VAL A O 1
ATOM 934 N N . ASP A 1 129 ? 3.628 -3.826 5.927 1.00 98.50 129 ASP A N 1
ATOM 935 C CA . ASP A 1 129 ? 4.685 -3.831 6.944 1.00 98.50 129 ASP A CA 1
ATOM 936 C C . ASP A 1 129 ? 5.960 -4.518 6.437 1.00 98.50 129 ASP A C 1
ATOM 938 O O . ASP A 1 129 ? 7.056 -3.988 6.624 1.00 98.50 129 ASP A O 1
ATOM 942 N N . ALA A 1 130 ? 5.828 -5.639 5.718 1.00 98.00 130 ALA A N 1
ATOM 943 C CA . ALA A 1 130 ? 6.968 -6.307 5.088 1.00 98.00 130 ALA A CA 1
ATOM 944 C C . ALA A 1 130 ? 7.690 -5.393 4.081 1.00 98.00 130 ALA A C 1
ATOM 946 O O . ALA A 1 130 ? 8.913 -5.362 4.028 1.00 98.00 130 ALA A O 1
ATOM 947 N N . GLU A 1 131 ? 6.941 -4.606 3.306 1.00 97.62 131 GLU A N 1
ATOM 948 C CA . GLU A 1 131 ? 7.522 -3.671 2.340 1.00 97.62 131 GLU A CA 1
ATOM 949 C C . GLU A 1 131 ? 8.229 -2.485 3.004 1.00 97.62 131 GLU A C 1
ATOM 951 O O . GLU A 1 131 ? 9.304 -2.069 2.563 1.00 97.62 131 GLU A O 1
ATOM 956 N N . LEU A 1 132 ? 7.629 -1.936 4.061 1.00 97.94 132 LEU A N 1
ATOM 957 C CA . LEU A 1 132 ? 8.195 -0.817 4.813 1.00 97.94 132 LEU A CA 1
ATOM 958 C C . LEU A 1 132 ? 9.467 -1.207 5.572 1.00 97.94 132 LEU A C 1
ATOM 960 O O . LEU A 1 132 ? 10.310 -0.347 5.805 1.00 97.94 132 LEU A O 1
ATOM 964 N N . ALA A 1 133 ? 9.628 -2.484 5.927 1.00 97.69 133 ALA A N 1
ATOM 965 C CA . ALA A 1 133 ? 10.856 -2.991 6.534 1.00 97.69 133 ALA A CA 1
ATOM 966 C C . ALA A 1 133 ? 12.048 -3.010 5.555 1.00 97.69 133 ALA A C 1
ATOM 968 O O . ALA A 1 133 ? 13.193 -2.874 5.981 1.00 97.69 133 ALA A O 1
ATOM 969 N N . GLU A 1 134 ? 11.793 -3.156 4.252 1.00 95.88 134 GLU A N 1
ATOM 970 C CA . GLU A 1 134 ? 12.831 -3.227 3.211 1.00 95.88 134 GLU A CA 1
ATOM 971 C C . GLU A 1 134 ? 13.132 -1.864 2.566 1.00 95.88 134 GLU A C 1
ATOM 973 O O . GLU A 1 134 ? 14.234 -1.623 2.070 1.00 95.88 134 GLU A O 1
ATOM 978 N N . THR A 1 135 ? 12.146 -0.966 2.544 1.00 95.56 135 THR A N 1
ATOM 979 C CA . THR A 1 135 ? 12.179 0.260 1.738 1.00 95.56 135 THR A CA 1
ATOM 980 C C . THR A 1 135 ? 12.625 1.456 2.569 1.00 95.56 135 THR A C 1
ATOM 982 O O . THR A 1 135 ? 11.926 1.888 3.481 1.00 95.56 135 THR A O 1
ATOM 985 N N . THR A 1 136 ? 13.764 2.053 2.217 1.00 93.19 136 THR A N 1
ATOM 986 C CA . THR A 1 136 ? 14.333 3.183 2.977 1.00 93.19 136 THR A CA 1
ATOM 987 C C . THR A 1 136 ? 14.417 4.489 2.194 1.00 93.19 136 THR A C 1
ATOM 989 O O . THR A 1 136 ? 14.524 5.557 2.802 1.00 93.19 136 THR A O 1
ATOM 992 N N . ARG A 1 137 ? 14.359 4.457 0.854 1.00 96.00 137 ARG A N 1
ATOM 993 C CA . ARG A 1 137 ? 14.506 5.674 0.044 1.00 96.00 137 ARG A CA 1
ATOM 994 C C . ARG A 1 137 ? 13.237 6.537 0.128 1.00 96.00 137 ARG A C 1
ATOM 996 O O . ARG A 1 137 ? 12.172 6.080 -0.282 1.00 96.00 137 ARG A O 1
ATOM 1003 N N . PRO A 1 138 ? 13.333 7.814 0.549 1.00 97.19 138 PRO A N 1
ATOM 1004 C CA . PRO A 1 138 ? 12.190 8.721 0.528 1.00 97.19 138 PRO A CA 1
ATOM 1005 C C . PRO A 1 138 ? 11.676 8.945 -0.900 1.00 97.19 138 PRO A C 1
ATOM 1007 O O . PRO A 1 138 ? 12.431 9.386 -1.768 1.00 97.19 138 PRO A O 1
ATOM 1010 N N . SER A 1 139 ? 10.391 8.681 -1.124 1.00 97.44 139 SER A N 1
ATOM 1011 C CA . SER A 1 139 ? 9.685 8.902 -2.391 1.00 97.44 139 SER A CA 1
ATOM 1012 C C . SER A 1 139 ? 8.207 9.207 -2.126 1.00 97.44 139 SER A C 1
ATOM 1014 O O . SER A 1 139 ? 7.694 8.925 -1.038 1.00 97.44 139 SER A O 1
ATOM 1016 N N . PHE A 1 140 ? 7.505 9.775 -3.111 1.00 98.06 140 PHE A N 1
ATOM 1017 C CA . PHE A 1 140 ? 6.053 9.983 -3.013 1.00 98.06 140 PHE A CA 1
ATOM 1018 C C . PHE A 1 140 ? 5.306 8.654 -2.818 1.00 98.06 140 PHE A C 1
ATOM 1020 O O . PHE A 1 140 ? 4.301 8.598 -2.113 1.00 98.06 140 PHE A O 1
ATOM 1027 N N . TYR A 1 141 ? 5.841 7.568 -3.380 1.00 98.19 141 TYR A N 1
ATOM 1028 C CA . TYR A 1 141 ? 5.281 6.224 -3.266 1.00 98.19 141 TYR A CA 1
ATOM 1029 C C . TYR A 1 141 ? 5.477 5.622 -1.873 1.00 98.19 141 TYR A C 1
ATOM 1031 O O . TYR A 1 141 ? 4.542 5.036 -1.333 1.00 98.19 141 TYR A O 1
ATOM 1039 N N . LEU A 1 142 ? 6.639 5.831 -1.241 1.00 98.25 142 LEU A N 1
ATOM 1040 C CA . LEU A 1 142 ? 6.855 5.432 0.153 1.00 98.25 142 LEU A CA 1
ATOM 1041 C C . LEU A 1 142 ? 5.944 6.228 1.102 1.00 98.25 142 LEU A C 1
ATOM 1043 O O . LEU A 1 142 ? 5.354 5.660 2.021 1.00 98.25 142 LEU A O 1
ATOM 1047 N N . ALA A 1 143 ? 5.769 7.531 0.855 1.00 98.31 143 ALA A N 1
ATOM 1048 C CA . ALA A 1 143 ? 4.812 8.341 1.606 1.00 98.31 143 ALA A CA 1
ATOM 1049 C C . ALA A 1 143 ? 3.375 7.812 1.449 1.00 98.31 143 ALA A C 1
ATOM 1051 O O . ALA A 1 143 ? 2.662 7.678 2.446 1.00 98.31 143 ALA A O 1
ATOM 1052 N N . ASN A 1 144 ? 2.955 7.473 0.225 1.00 98.56 144 ASN A N 1
ATOM 1053 C CA . ASN A 1 144 ? 1.648 6.866 -0.029 1.00 98.56 144 ASN A CA 1
ATOM 1054 C C . ASN A 1 144 ? 1.497 5.528 0.713 1.00 98.56 144 ASN A C 1
ATOM 1056 O O . ASN A 1 144 ? 0.479 5.302 1.356 1.00 98.56 144 ASN A O 1
ATOM 1060 N N . LEU A 1 145 ? 2.522 4.672 0.710 1.00 98.50 145 LEU A N 1
ATOM 1061 C CA . LEU A 1 145 ? 2.486 3.387 1.410 1.00 98.50 145 LEU A CA 1
ATOM 1062 C C . LEU A 1 145 ? 2.296 3.552 2.931 1.00 98.50 145 LEU A C 1
ATOM 1064 O O . LEU A 1 145 ? 1.501 2.829 3.531 1.00 98.50 145 LEU A O 1
ATOM 1068 N N . HIS A 1 146 ? 2.945 4.546 3.548 1.00 98.62 146 HIS A N 1
ATOM 1069 C CA . HIS A 1 146 ? 2.695 4.904 4.949 1.00 98.62 146 HIS A CA 1
ATOM 1070 C C . HIS A 1 146 ? 1.269 5.418 5.195 1.00 98.62 146 HIS A C 1
ATOM 1072 O O . HIS A 1 146 ? 0.673 5.075 6.214 1.00 98.62 146 HIS A O 1
ATOM 1078 N N . ALA A 1 147 ? 0.701 6.199 4.270 1.00 98.75 147 ALA A N 1
ATOM 1079 C CA . ALA A 1 147 ? -0.692 6.634 4.376 1.00 98.75 147 ALA A CA 1
ATOM 1080 C C . ALA A 1 147 ? -1.657 5.440 4.292 1.00 98.75 147 ALA A C 1
ATOM 1082 O O . ALA A 1 147 ? -2.538 5.310 5.137 1.00 98.75 147 ALA A O 1
ATOM 1083 N N . VAL A 1 148 ? -1.433 4.510 3.355 1.00 98.75 148 VAL A N 1
ATOM 1084 C CA . VAL A 1 148 ? -2.215 3.266 3.259 1.00 98.75 148 VAL A CA 1
ATOM 1085 C C . VAL A 1 148 ? -2.096 2.434 4.536 1.00 98.75 148 VAL A C 1
ATOM 1087 O O . VAL A 1 148 ? -3.098 1.913 5.014 1.00 98.75 148 VAL A O 1
ATOM 1090 N N . ARG A 1 149 ? -0.907 2.342 5.147 1.00 98.69 149 ARG A N 1
ATOM 1091 C CA . ARG A 1 149 ? -0.752 1.701 6.464 1.00 98.69 149 ARG A CA 1
ATOM 1092 C C . ARG A 1 149 ? -1.641 2.353 7.529 1.00 98.69 149 ARG A C 1
ATOM 1094 O O . ARG A 1 149 ? -2.252 1.636 8.316 1.00 98.69 149 ARG A O 1
ATOM 1101 N N . GLY A 1 150 ? -1.716 3.686 7.549 1.00 98.75 150 GLY A N 1
ATOM 1102 C CA . GLY A 1 150 ? -2.608 4.438 8.436 1.00 98.75 150 GLY A CA 1
ATOM 1103 C C . GLY A 1 150 ? -4.077 4.057 8.239 1.00 98.75 150 GLY A C 1
ATOM 1104 O O . GLY A 1 150 ? -4.737 3.692 9.208 1.00 98.75 150 GLY A O 1
ATOM 1105 N N . GLU A 1 151 ? -4.551 4.032 6.988 1.00 98.69 151 GLU A N 1
ATOM 1106 C CA . GLU A 1 151 ? -5.921 3.614 6.634 1.00 98.69 151 GLU A CA 1
ATOM 1107 C C . GLU A 1 151 ? -6.231 2.175 7.111 1.00 98.69 151 GLU A C 1
ATOM 1109 O O . GLU A 1 151 ? -7.311 1.893 7.634 1.00 98.69 151 GLU A O 1
ATOM 1114 N N . LEU A 1 152 ? -5.273 1.249 6.972 1.00 98.69 152 LEU A N 1
ATOM 1115 C CA . LEU A 1 152 ? -5.418 -0.142 7.426 1.00 98.69 152 LEU A CA 1
ATOM 1116 C C . LEU A 1 152 ? -5.514 -0.256 8.953 1.00 98.69 152 LEU A C 1
ATOM 1118 O O . LEU A 1 152 ? -6.347 -1.004 9.470 1.00 98.69 152 LEU A O 1
ATOM 1122 N N . LEU A 1 153 ? -4.662 0.475 9.675 1.00 98.62 153 LEU A N 1
ATOM 1123 C CA . LEU A 1 153 ? -4.674 0.503 11.137 1.00 98.62 153 LEU A CA 1
ATOM 1124 C C . LEU A 1 153 ? -5.955 1.153 11.664 1.00 98.62 153 LEU A C 1
ATOM 1126 O O . LEU A 1 153 ? -6.547 0.632 12.604 1.00 98.62 153 LEU A O 1
ATOM 1130 N N . GLU A 1 154 ? -6.441 2.218 11.029 1.00 98.62 154 GLU A N 1
ATOM 1131 C CA . GLU A 1 154 ? -7.727 2.837 11.364 1.00 98.62 154 GLU A CA 1
ATOM 1132 C C . GLU A 1 154 ? -8.888 1.842 11.216 1.00 98.62 154 GLU A C 1
ATOM 1134 O O . GLU A 1 154 ? -9.696 1.680 12.135 1.00 98.62 154 GLU A O 1
ATOM 1139 N N . ALA A 1 155 ? -8.942 1.108 10.100 1.00 98.38 155 ALA A N 1
ATOM 1140 C CA . ALA A 1 155 ? -9.954 0.075 9.892 1.00 98.38 155 ALA A CA 1
ATOM 1141 C C . ALA A 1 155 ? -9.897 -1.018 10.976 1.00 98.38 155 ALA A C 1
ATOM 1143 O O . ALA A 1 155 ? -10.937 -1.458 11.475 1.00 98.38 155 ALA A O 1
ATOM 1144 N N . ARG A 1 156 ? -8.687 -1.422 11.386 1.00 98.31 156 ARG A N 1
ATOM 1145 C CA . ARG A 1 156 ? -8.477 -2.394 12.468 1.00 98.31 156 ARG A CA 1
ATOM 1146 C C . ARG A 1 156 ? -8.882 -1.844 13.838 1.00 98.31 156 ARG A C 1
ATOM 1148 O O . ARG A 1 156 ? -9.535 -2.558 14.597 1.00 98.31 156 ARG A O 1
ATOM 1155 N N . ALA A 1 157 ? -8.546 -0.593 14.151 1.00 98.38 157 ALA A N 1
ATOM 1156 C CA . ALA A 1 157 ? -8.972 0.074 15.381 1.00 98.38 157 ALA A CA 1
ATOM 1157 C C . ALA A 1 157 ? -10.504 0.115 15.477 1.00 98.38 157 ALA A C 1
ATOM 1159 O O . ALA A 1 157 ? -11.071 -0.304 16.483 1.00 98.38 157 ALA A O 1
ATOM 1160 N N . LYS A 1 158 ? -11.180 0.490 14.383 1.00 98.25 158 LYS A N 1
ATOM 1161 C CA . LYS A 1 158 ? -12.646 0.483 14.298 1.00 98.25 158 LYS A CA 1
ATOM 1162 C C . LYS A 1 158 ? -13.240 -0.913 14.510 1.00 98.25 158 LYS A C 1
ATOM 1164 O O . LYS A 1 158 ? -14.261 -1.052 15.179 1.00 98.25 158 LYS A O 1
ATOM 1169 N N . ALA A 1 159 ? -12.614 -1.954 13.960 1.00 97.62 159 ALA A N 1
ATOM 1170 C CA . ALA A 1 159 ? -13.050 -3.332 14.183 1.00 97.62 159 ALA A CA 1
ATOM 1171 C C . ALA A 1 159 ? -12.925 -3.750 15.662 1.00 97.62 159 ALA A C 1
ATOM 1173 O O . ALA A 1 159 ? -13.835 -4.388 16.192 1.00 97.62 159 ALA A O 1
ATOM 1174 N N . LEU A 1 160 ? -11.845 -3.352 16.345 1.00 98.12 160 LEU A N 1
ATOM 1175 C CA . LEU A 1 160 ? -11.653 -3.592 17.781 1.00 98.12 160 LEU A CA 1
ATOM 1176 C C . LEU A 1 160 ? -12.681 -2.839 18.633 1.00 98.12 160 LEU A C 1
ATOM 1178 O O . LEU A 1 160 ? -13.256 -3.424 19.552 1.00 98.12 160 LEU A O 1
ATOM 1182 N N . ASP A 1 161 ? -12.962 -1.581 18.299 1.00 97.94 161 ASP A N 1
ATOM 1183 C CA . ASP A 1 161 ? -13.976 -0.778 18.985 1.00 97.94 161 ASP A CA 1
ATOM 1184 C C . ASP A 1 161 ? -15.370 -1.405 18.862 1.00 97.94 161 ASP A C 1
ATOM 1186 O O . ASP A 1 161 ? -16.075 -1.548 19.864 1.00 97.94 161 ASP A O 1
ATOM 1190 N N . ASN A 1 162 ? -15.737 -1.867 17.660 1.00 97.81 162 ASN A N 1
ATOM 1191 C CA . ASN A 1 162 ? -16.990 -2.591 17.419 1.00 97.81 162 ASN A CA 1
ATOM 1192 C C . ASN A 1 162 ? -17.067 -3.915 18.196 1.00 97.81 162 ASN A C 1
ATOM 1194 O O . ASN A 1 162 ? -18.154 -4.346 18.572 1.00 97.81 162 ASN A O 1
ATOM 1198 N N . ALA A 1 163 ? -15.923 -4.549 18.464 1.00 98.12 163 ALA A N 1
ATOM 1199 C CA . ALA A 1 163 ? -15.819 -5.751 19.288 1.00 98.12 163 ALA A CA 1
ATOM 1200 C C . ALA A 1 163 ? -15.786 -5.458 20.804 1.00 98.12 163 ALA A C 1
ATOM 1202 O O . ALA A 1 163 ? -15.574 -6.370 21.601 1.00 98.12 163 ALA A O 1
ATOM 1203 N N . GLY A 1 164 ? -15.953 -4.197 21.223 1.00 98.25 164 GLY A N 1
ATOM 1204 C CA . GLY A 1 164 ? -15.919 -3.782 22.629 1.00 98.25 164 GLY A CA 1
ATOM 1205 C C . GLY A 1 164 ? -14.510 -3.633 23.218 1.00 98.25 164 GLY A C 1
ATOM 1206 O O . GLY A 1 164 ? -14.372 -3.309 24.398 1.00 98.25 164 GLY A O 1
ATOM 1207 N N . LYS A 1 165 ? -13.455 -3.806 22.416 1.00 98.38 165 LYS A N 1
ATOM 1208 C CA . LYS A 1 165 ? -12.045 -3.760 22.838 1.00 98.38 165 LYS A CA 1
ATOM 1209 C C . LYS A 1 165 ? -11.455 -2.350 22.740 1.00 98.38 165 LYS A C 1
ATOM 1211 O O . LYS A 1 165 ? -10.453 -2.121 22.062 1.00 98.38 165 LYS A O 1
ATOM 1216 N N . LYS A 1 166 ? -12.074 -1.393 23.432 1.00 97.75 166 LYS A N 1
ATOM 1217 C CA . LYS A 1 166 ? -11.780 0.046 23.279 1.00 97.75 166 LYS A CA 1
ATOM 1218 C C . LYS A 1 166 ? -10.327 0.433 23.571 1.00 97.75 166 LYS A C 1
ATOM 1220 O O . LYS A 1 166 ? -9.784 1.316 22.915 1.00 97.75 166 LYS A O 1
ATOM 1225 N N . ASP A 1 167 ? -9.680 -0.189 24.555 1.00 97.88 167 ASP A N 1
ATOM 1226 C CA . ASP A 1 167 ? -8.304 0.186 24.917 1.00 97.88 167 ASP A CA 1
ATOM 1227 C C . ASP A 1 167 ? -7.259 -0.364 23.930 1.00 97.88 167 ASP A C 1
ATOM 1229 O O . ASP A 1 167 ? -6.286 0.329 23.610 1.00 97.88 167 ASP A O 1
ATOM 1233 N N . GLU A 1 168 ? -7.503 -1.553 23.364 1.00 98.00 168 GLU A N 1
ATOM 1234 C CA . GLU A 1 168 ? -6.740 -2.062 22.216 1.00 98.00 168 GLU A CA 1
ATOM 1235 C C . GLU A 1 168 ? -6.961 -1.154 20.991 1.00 98.00 168 GLU A C 1
ATOM 1237 O O . GLU A 1 168 ? -5.993 -0.721 20.363 1.00 98.00 168 GLU A O 1
ATOM 1242 N N . GLY A 1 169 ? -8.219 -0.790 20.702 1.00 98.06 169 GLY A N 1
ATOM 1243 C CA . GLY A 1 169 ? -8.598 0.103 19.601 1.00 98.06 169 GLY A CA 1
ATOM 1244 C C . GLY A 1 169 ? -7.885 1.456 19.657 1.00 98.06 169 GLY A C 1
ATOM 1245 O O . GLY A 1 169 ? -7.253 1.862 18.681 1.00 98.06 169 GLY A O 1
ATOM 1246 N N . LYS A 1 170 ? -7.861 2.109 20.828 1.00 98.31 170 LYS A N 1
ATOM 1247 C CA . LYS A 1 170 ? -7.100 3.356 21.051 1.00 98.31 170 LYS A CA 1
ATOM 1248 C C . LYS A 1 170 ? -5.610 3.203 20.760 1.00 98.31 170 LYS A C 1
ATOM 1250 O O . LYS A 1 170 ? -4.993 4.140 20.263 1.00 98.31 170 LYS A O 1
ATOM 1255 N N . THR A 1 171 ? -5.014 2.064 21.107 1.00 98.31 171 THR A N 1
ATOM 1256 C CA . THR A 1 171 ? -3.583 1.830 20.874 1.00 98.31 171 THR A CA 1
ATOM 1257 C C . THR A 1 171 ? -3.292 1.732 19.381 1.00 98.31 171 THR A C 1
ATOM 1259 O O . THR A 1 171 ? -2.449 2.474 18.885 1.00 98.31 171 THR A O 1
ATOM 1262 N N . ILE A 1 172 ? -4.081 0.943 18.648 1.00 98.38 172 ILE A N 1
ATOM 1263 C CA . ILE A 1 172 ? -3.972 0.846 17.185 1.00 98.38 172 ILE A CA 1
ATOM 1264 C C . ILE A 1 172 ? -4.264 2.193 16.502 1.00 98.38 172 ILE A C 1
ATOM 1266 O O . ILE A 1 172 ? -3.608 2.544 15.522 1.00 98.38 172 ILE A O 1
ATOM 1270 N N . ALA A 1 173 ? -5.192 2.994 17.032 1.00 98.50 173 ALA A N 1
ATOM 1271 C CA . ALA A 1 173 ? -5.469 4.330 16.509 1.00 98.50 173 ALA A CA 1
ATOM 1272 C C . ALA A 1 173 ? -4.258 5.276 16.632 1.00 98.50 173 ALA A C 1
ATOM 1274 O O . ALA A 1 173 ? -3.996 6.058 15.717 1.00 98.50 173 ALA A O 1
ATOM 1275 N N . ARG A 1 174 ? -3.470 5.186 17.716 1.00 98.56 174 ARG A N 1
ATOM 1276 C CA . ARG A 1 174 ? -2.206 5.941 17.829 1.00 98.56 174 ARG A CA 1
ATOM 1277 C C . ARG A 1 174 ? -1.190 5.493 16.779 1.00 98.56 174 ARG A C 1
ATOM 1279 O O . ARG A 1 174 ? -0.531 6.341 16.181 1.00 98.56 174 ARG A O 1
ATOM 1286 N N . ASP A 1 175 ? -1.109 4.192 16.504 1.00 98.44 175 ASP A N 1
ATOM 1287 C CA . ASP A 1 175 ? -0.228 3.666 15.455 1.00 98.44 175 ASP A CA 1
ATOM 1288 C C . ASP A 1 175 ? -0.647 4.148 14.055 1.00 98.44 175 ASP A C 1
ATOM 1290 O O . ASP A 1 175 ? 0.212 4.422 13.211 1.00 98.44 175 ASP A O 1
ATOM 1294 N N . ALA A 1 176 ? -1.956 4.293 13.809 1.00 98.50 176 ALA A N 1
ATOM 1295 C CA . ALA A 1 176 ? -2.486 4.867 12.572 1.00 98.50 176 ALA A CA 1
ATOM 1296 C C . ALA A 1 176 ? -2.055 6.334 12.402 1.00 98.50 176 ALA A C 1
ATOM 1298 O O . ALA A 1 176 ? -1.539 6.706 11.345 1.00 98.50 176 ALA A O 1
ATOM 1299 N N . ILE A 1 177 ? -2.185 7.146 13.460 1.00 98.38 177 ILE A N 1
ATOM 1300 C CA . ILE A 1 177 ? -1.725 8.546 13.478 1.00 98.38 177 ILE A CA 1
ATOM 1301 C C . ILE A 1 177 ? -0.226 8.615 13.177 1.00 98.38 177 ILE A C 1
ATOM 1303 O O . ILE A 1 177 ? 0.183 9.348 12.277 1.00 98.38 177 ILE A O 1
ATOM 1307 N N . ALA A 1 178 ? 0.586 7.795 13.850 1.00 98.44 178 ALA A N 1
ATOM 1308 C CA . ALA A 1 178 ? 2.026 7.750 13.614 1.00 98.44 178 ALA A CA 1
ATOM 1309 C C . ALA A 1 178 ? 2.369 7.387 12.154 1.00 98.44 178 ALA A C 1
ATOM 1311 O O . ALA A 1 178 ? 3.309 7.937 11.574 1.00 98.44 178 ALA A O 1
ATOM 1312 N N . ALA A 1 179 ? 1.601 6.495 11.518 1.00 98.31 179 ALA A N 1
ATOM 1313 C CA . ALA A 1 179 ? 1.783 6.159 10.106 1.00 98.31 179 ALA A CA 1
ATOM 1314 C C . ALA A 1 179 ? 1.476 7.352 9.177 1.00 98.31 179 ALA A C 1
ATOM 1316 O O . ALA A 1 179 ? 2.265 7.644 8.271 1.00 98.31 179 ALA A O 1
ATOM 1317 N N . PHE A 1 180 ? 0.394 8.095 9.428 1.00 98.62 180 PHE A N 1
ATOM 1318 C CA . PHE A 1 180 ? 0.087 9.318 8.678 1.00 98.62 180 PHE A CA 1
ATOM 1319 C C . PHE A 1 180 ? 1.139 10.412 8.889 1.00 98.62 180 PHE A C 1
ATOM 1321 O O . PHE A 1 180 ? 1.577 11.040 7.923 1.00 98.62 180 PHE A O 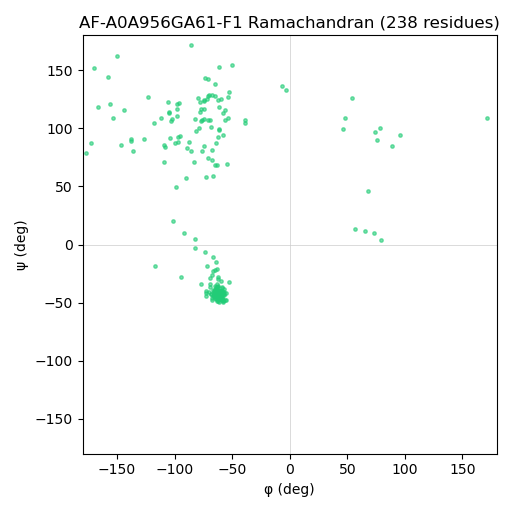1
ATOM 1328 N N . GLU A 1 181 ? 1.621 10.602 10.118 1.00 98.38 181 GLU A N 1
ATOM 1329 C CA . GLU A 1 181 ? 2.700 11.548 10.419 1.00 98.38 181 GLU A CA 1
ATOM 1330 C C . GLU A 1 181 ? 3.983 11.218 9.649 1.00 98.38 181 GLU A C 1
ATOM 1332 O O . GLU A 1 181 ? 4.627 12.120 9.105 1.00 98.38 181 GLU A O 1
ATOM 1337 N N . ARG A 1 182 ? 4.328 9.928 9.520 1.00 98.44 182 ARG A N 1
ATOM 1338 C CA . ARG A 1 182 ? 5.451 9.487 8.676 1.00 98.44 182 ARG A CA 1
ATOM 1339 C C . ARG A 1 182 ? 5.246 9.854 7.208 1.00 98.44 182 ARG A C 1
ATOM 1341 O O . ARG A 1 182 ? 6.167 10.399 6.598 1.00 98.44 182 ARG A O 1
ATOM 1348 N N . SER A 1 183 ? 4.052 9.630 6.655 1.00 98.25 183 SER A N 1
ATOM 1349 C CA . SER A 1 183 ? 3.714 10.044 5.284 1.00 98.25 183 SER A CA 1
ATOM 1350 C C . SER A 1 183 ? 3.891 11.556 5.080 1.00 98.25 183 SER A C 1
ATOM 1352 O O . SER A 1 183 ? 4.564 12.001 4.143 1.00 98.25 183 SER A O 1
ATOM 1354 N N . ILE A 1 184 ? 3.363 12.362 6.009 1.00 97.94 184 ILE A N 1
ATOM 1355 C CA . ILE A 1 184 ? 3.475 13.827 5.991 1.00 97.94 184 ILE A CA 1
ATOM 1356 C C . ILE A 1 184 ? 4.941 14.265 6.074 1.00 97.94 184 ILE A C 1
ATOM 1358 O O . ILE A 1 184 ? 5.361 15.155 5.332 1.00 97.94 184 ILE A O 1
ATOM 1362 N N . ALA A 1 185 ? 5.734 13.650 6.953 1.00 97.31 185 ALA A N 1
ATOM 1363 C CA . ALA A 1 185 ? 7.147 13.975 7.117 1.00 97.31 185 ALA A CA 1
ATOM 1364 C C . ALA A 1 185 ? 7.947 13.734 5.825 1.00 97.31 185 ALA A C 1
ATOM 1366 O O . ALA A 1 185 ? 8.724 14.607 5.421 1.00 97.31 185 ALA A O 1
ATOM 1367 N N . ILE A 1 186 ? 7.709 12.606 5.143 1.00 97.25 186 ILE A N 1
ATOM 1368 C CA . ILE A 1 186 ? 8.341 12.287 3.853 1.00 97.25 186 ILE A CA 1
ATOM 1369 C C . ILE A 1 186 ? 7.930 13.314 2.791 1.00 97.25 186 ILE A C 1
ATOM 1371 O O . ILE A 1 186 ? 8.794 13.893 2.132 1.00 97.25 186 ILE A O 1
ATOM 1375 N N . ASN A 1 187 ? 6.636 13.618 2.663 1.00 97.19 187 ASN A N 1
ATOM 1376 C CA . ASN A 1 187 ? 6.157 14.605 1.691 1.00 97.19 187 ASN A CA 1
ATOM 1377 C C . ASN A 1 187 ? 6.740 16.005 1.942 1.00 97.19 187 ASN A C 1
ATOM 1379 O O . ASN A 1 187 ? 7.201 16.656 1.004 1.00 97.19 187 ASN A O 1
ATOM 1383 N N . LYS A 1 188 ? 6.818 16.449 3.204 1.00 96.00 188 LYS A N 1
ATOM 1384 C CA . LYS A 1 188 ? 7.476 17.716 3.574 1.00 96.00 188 LYS A CA 1
ATOM 1385 C C . LYS A 1 188 ? 8.956 17.728 3.182 1.00 96.00 188 LYS A C 1
ATOM 1387 O O . LYS A 1 188 ? 9.462 18.744 2.711 1.00 96.00 188 LYS A O 1
ATOM 1392 N N . GLN A 1 189 ? 9.667 16.615 3.367 1.00 95.88 189 GLN A N 1
ATOM 1393 C CA . GLN A 1 189 ? 11.062 16.489 2.941 1.00 95.88 189 GLN A CA 1
ATOM 1394 C C . GLN A 1 189 ? 11.207 16.592 1.417 1.00 95.88 189 GLN A C 1
ATOM 1396 O O . GLN A 1 189 ? 12.117 17.275 0.946 1.00 95.88 189 GLN A O 1
ATOM 1401 N N . LEU A 1 190 ? 10.317 15.954 0.653 1.00 95.44 190 LEU A N 1
ATOM 1402 C CA . LEU A 1 190 ? 10.321 16.022 -0.811 1.00 95.44 190 LEU A CA 1
ATOM 1403 C C . LEU A 1 190 ? 10.022 17.439 -1.314 1.00 95.44 190 LEU A C 1
ATOM 1405 O O . LEU A 1 190 ? 10.751 17.941 -2.163 1.00 95.44 190 LEU A O 1
ATOM 1409 N N . GLN A 1 191 ? 9.037 18.128 -0.733 1.00 94.12 191 GLN A N 1
ATOM 1410 C CA . GLN A 1 191 ? 8.719 19.521 -1.081 1.00 94.12 191 GLN A CA 1
ATOM 1411 C C . GLN A 1 191 ? 9.908 20.466 -0.860 1.00 94.12 191 GLN A C 1
ATOM 1413 O O . GLN A 1 191 ? 10.198 21.291 -1.725 1.00 94.12 191 GLN A O 1
ATOM 1418 N N . ARG A 1 192 ? 10.642 20.305 0.255 1.00 93.38 192 ARG A N 1
ATOM 1419 C CA . ARG A 1 192 ? 11.878 21.067 0.516 1.00 93.38 192 ARG A CA 1
ATOM 1420 C C . ARG A 1 192 ? 12.959 20.795 -0.532 1.00 93.38 192 ARG A C 1
ATOM 1422 O O . ARG A 1 192 ? 13.633 21.724 -0.955 1.00 93.38 192 ARG A O 1
ATOM 1429 N N . ARG A 1 193 ? 13.120 19.539 -0.967 1.00 92.88 193 ARG A N 1
ATOM 1430 C CA . ARG A 1 193 ? 14.112 19.158 -1.992 1.00 92.88 193 ARG A CA 1
ATOM 1431 C C . ARG A 1 193 ? 13.776 19.690 -3.382 1.00 92.88 193 ARG A C 1
ATOM 1433 O O . ARG A 1 193 ? 14.687 19.997 -4.138 1.00 92.88 193 ARG A O 1
ATOM 1440 N N . LEU A 1 194 ? 12.491 19.782 -3.716 1.00 91.94 194 LEU A N 1
ATOM 1441 C CA . LEU A 1 194 ? 12.030 20.243 -5.027 1.00 91.94 194 LEU A CA 1
ATOM 1442 C C . LEU A 1 194 ? 11.982 21.774 -5.153 1.00 91.94 194 LEU A C 1
ATOM 1444 O O . LEU A 1 194 ? 11.618 22.273 -6.211 1.00 91.94 194 LEU A O 1
ATOM 1448 N N . GLY A 1 195 ? 12.295 22.528 -4.093 1.00 83.62 195 GLY A N 1
ATOM 1449 C CA . GLY A 1 195 ? 12.229 23.995 -4.114 1.00 83.62 195 GLY A CA 1
ATOM 1450 C C . GLY A 1 195 ? 10.812 24.561 -4.287 1.00 83.62 195 GLY A C 1
ATOM 1451 O O . GLY A 1 195 ? 10.653 25.755 -4.515 1.00 83.62 195 GLY A O 1
ATOM 1452 N N . VAL A 1 196 ? 9.772 23.723 -4.166 1.00 70.12 196 VAL A N 1
ATOM 1453 C CA . VAL A 1 196 ? 8.357 24.132 -4.291 1.00 70.12 196 VAL A CA 1
ATOM 1454 C C . VAL A 1 196 ? 7.909 24.964 -3.079 1.00 70.12 196 VAL A C 1
ATOM 1456 O O . VAL A 1 196 ? 6.945 25.719 -3.158 1.00 70.12 196 VAL A O 1
ATOM 1459 N N . GLY A 1 197 ? 8.647 24.899 -1.967 1.00 57.47 197 GLY A N 1
ATOM 1460 C CA . GLY A 1 197 ? 8.602 25.912 -0.914 1.00 57.47 197 GLY A CA 1
ATOM 1461 C C . GLY A 1 197 ? 9.592 27.017 -1.253 1.00 57.47 197 GLY A C 1
ATOM 1462 O O . GLY A 1 197 ? 10.759 26.907 -0.889 1.00 57.47 197 GLY A O 1
ATOM 1463 N N . GLY A 1 198 ? 9.140 28.014 -2.012 1.00 53.31 198 GLY A N 1
ATOM 1464 C CA . GLY A 1 198 ? 9.981 29.075 -2.551 1.00 53.31 198 GLY A CA 1
ATOM 1465 C C . GLY A 1 198 ? 10.885 29.747 -1.517 1.00 53.31 198 GLY A C 1
ATOM 1466 O O . GLY A 1 198 ? 10.578 29.805 -0.326 1.00 53.31 198 GLY A O 1
ATOM 1467 N N . ASN A 1 199 ? 11.983 30.291 -2.042 1.00 50.19 199 ASN A N 1
ATOM 1468 C CA . ASN A 1 199 ? 12.904 31.232 -1.417 1.00 50.19 199 ASN A CA 1
ATOM 1469 C C . ASN A 1 199 ? 12.178 32.482 -0.886 1.00 50.19 199 ASN A C 1
ATOM 1471 O O . ASN A 1 199 ? 12.397 33.598 -1.349 1.00 50.19 199 ASN A O 1
ATOM 1475 N N . GLY A 1 200 ? 11.377 32.320 0.159 1.00 53.22 200 GLY A N 1
ATOM 1476 C CA . GLY A 1 200 ? 11.196 33.338 1.174 1.00 53.22 200 GLY A CA 1
ATOM 1477 C C . GLY A 1 200 ? 12.457 33.406 2.026 1.00 53.22 200 GLY A C 1
ATOM 1478 O O . GLY A 1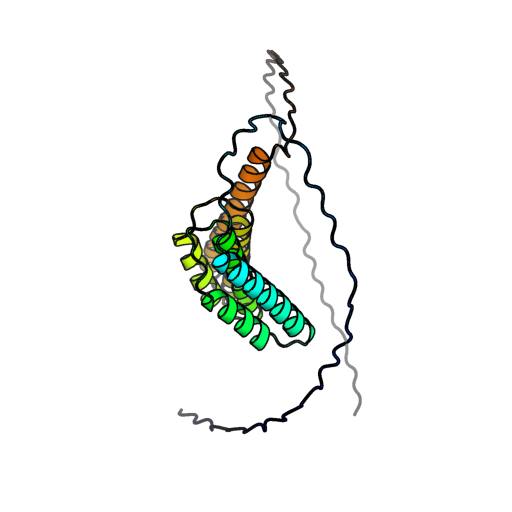 200 ? 12.382 33.244 3.238 1.00 53.22 200 GLY A O 1
ATOM 1479 N N . SER A 1 201 ? 13.609 33.675 1.402 1.00 50.41 201 SER A N 1
ATOM 1480 C CA . SER A 1 201 ? 14.736 34.332 2.066 1.00 50.41 201 SER A CA 1
ATOM 1481 C C . SER A 1 201 ? 14.311 35.767 2.389 1.00 50.41 201 SER A C 1
ATOM 1483 O O . SER A 1 201 ? 14.887 36.737 1.911 1.00 50.41 201 SER A O 1
ATOM 1485 N N . GLY A 1 202 ? 13.247 35.911 3.176 1.00 53.00 202 GLY A N 1
ATOM 1486 C CA . GLY A 1 202 ? 13.055 37.072 4.009 1.00 53.00 202 GLY A CA 1
ATOM 1487 C C . GLY A 1 202 ? 14.033 36.901 5.152 1.00 53.00 202 GLY A C 1
ATOM 1488 O O . GLY A 1 202 ? 13.679 36.360 6.196 1.00 53.00 202 GLY A O 1
ATOM 1489 N N . SER A 1 203 ? 15.272 37.330 4.932 1.00 51.22 203 SER A N 1
ATOM 1490 C CA . SER A 1 203 ? 16.216 37.667 5.991 1.00 51.22 203 SER A CA 1
ATOM 1491 C C . SER A 1 203 ? 15.638 38.854 6.766 1.00 51.22 203 SER A C 1
ATOM 1493 O O . SER A 1 203 ? 16.097 39.984 6.653 1.00 51.22 203 SER A O 1
ATOM 1495 N N . GLY A 1 204 ? 14.548 38.618 7.491 1.00 50.09 204 GLY A N 1
ATOM 1496 C CA . GLY A 1 204 ? 14.015 39.539 8.470 1.00 50.09 204 GLY A CA 1
ATOM 1497 C C . GLY A 1 204 ? 14.901 39.441 9.694 1.00 50.09 204 GLY A C 1
ATOM 1498 O O . GLY A 1 204 ? 14.565 38.743 10.645 1.00 50.09 204 GLY A O 1
ATOM 1499 N N . SER A 1 205 ? 16.042 40.124 9.651 1.00 48.72 205 SER A N 1
ATOM 1500 C CA . SER A 1 205 ? 16.811 40.499 10.834 1.00 48.72 205 SER A CA 1
ATOM 1501 C C . SER A 1 205 ? 15.973 41.485 11.653 1.00 48.72 205 SER A C 1
ATOM 1503 O O . SER A 1 205 ? 16.237 42.681 11.685 1.00 48.72 205 SER A O 1
ATOM 1505 N N . GLY A 1 206 ? 14.884 40.998 12.240 1.00 49.06 206 GLY A N 1
ATOM 1506 C CA . GLY A 1 206 ? 14.082 41.728 13.202 1.00 49.06 206 GLY A CA 1
ATOM 1507 C C . GLY A 1 206 ? 14.701 41.537 14.573 1.00 49.06 206 GLY A C 1
ATOM 1508 O O . GLY A 1 206 ? 14.245 40.692 15.338 1.00 49.06 206 GLY A O 1
ATOM 1509 N N . SER A 1 207 ? 15.747 42.305 14.870 1.00 50.94 207 SER A N 1
ATOM 1510 C CA . SER A 1 207 ? 16.156 42.577 16.246 1.00 50.94 207 SER A CA 1
ATOM 1511 C C . SER A 1 207 ? 15.024 43.362 16.908 1.00 50.94 207 SER A C 1
ATOM 1513 O O . SER A 1 207 ? 14.960 44.584 16.820 1.00 50.94 207 SER A O 1
ATOM 1515 N N . GLY A 1 208 ? 14.055 42.641 17.459 1.00 48.62 208 GLY A N 1
ATOM 1516 C CA . GLY A 1 208 ? 12.964 43.192 18.245 1.00 48.62 208 GLY A CA 1
ATOM 1517 C C . GLY A 1 208 ? 13.168 42.807 19.696 1.00 48.62 208 GLY A C 1
ATOM 1518 O O . GLY A 1 208 ? 12.615 41.806 20.146 1.00 48.62 208 GLY A O 1
ATOM 1519 N N . ASP A 1 209 ? 13.957 43.600 20.414 1.00 51.12 209 ASP A N 1
ATOM 1520 C CA . ASP A 1 209 ? 14.041 43.568 21.872 1.00 51.12 209 ASP A CA 1
ATOM 1521 C C . ASP A 1 209 ? 12.705 44.069 22.443 1.00 51.12 209 ASP A C 1
ATOM 1523 O O . ASP A 1 209 ? 12.513 45.245 22.743 1.00 51.12 209 ASP A O 1
ATOM 1527 N N . GLY A 1 210 ? 11.724 43.172 22.499 1.00 47.12 210 GLY A N 1
ATOM 1528 C CA . GLY A 1 210 ? 10.367 43.448 22.955 1.00 47.12 210 GLY A CA 1
ATOM 1529 C C . GLY A 1 210 ? 10.088 42.789 24.294 1.00 47.12 210 GLY A C 1
ATOM 1530 O O . GLY A 1 210 ? 9.320 41.832 24.367 1.00 47.12 210 GLY A O 1
ATOM 1531 N N . SER A 1 211 ? 10.699 43.303 25.358 1.00 55.84 211 SER A N 1
ATOM 1532 C CA . SER A 1 211 ? 10.295 43.024 26.735 1.00 55.84 211 SER A CA 1
ATOM 1533 C C . SER A 1 211 ? 8.807 43.336 26.910 1.00 55.84 211 SER A C 1
ATOM 1535 O O . SER A 1 211 ? 8.407 44.496 26.937 1.00 55.84 211 SER A O 1
ATOM 1537 N N . SER A 1 212 ? 7.973 42.310 27.057 1.00 52.62 212 SER A N 1
ATOM 1538 C CA . SER A 1 212 ? 6.625 42.476 27.599 1.00 52.62 212 SER A CA 1
ATOM 1539 C C . SER A 1 212 ? 6.322 41.341 28.569 1.00 52.62 212 SER A C 1
ATOM 1541 O O . SER A 1 212 ? 5.846 40.262 28.233 1.00 52.62 212 SER A O 1
ATOM 1543 N N . SER A 1 213 ? 6.648 41.616 29.827 1.00 58.88 213 SER A N 1
ATOM 1544 C CA . SER A 1 213 ? 6.102 40.953 31.001 1.00 58.88 213 SER A CA 1
ATOM 1545 C C . SER A 1 213 ? 4.592 41.201 31.054 1.00 58.88 213 SER A C 1
ATOM 1547 O O . SER A 1 213 ? 4.140 42.226 31.563 1.00 58.88 213 SER A O 1
ATOM 1549 N N . GLY A 1 214 ? 3.816 40.284 30.484 1.00 47.34 214 GLY A N 1
ATOM 1550 C CA . GLY A 1 214 ? 2.360 40.269 30.573 1.00 47.34 214 GLY A CA 1
ATOM 1551 C C . GLY A 1 214 ? 1.893 39.200 31.552 1.00 47.34 214 GLY A C 1
ATOM 1552 O O . GLY A 1 214 ? 1.684 38.053 31.169 1.00 47.34 214 GLY A O 1
ATOM 1553 N N . SER A 1 215 ? 1.729 39.576 32.817 1.00 57.62 215 SER A N 1
ATOM 1554 C CA . SER A 1 215 ? 1.053 38.767 33.833 1.00 57.62 215 SER A CA 1
ATOM 1555 C C . SER A 1 215 ? -0.439 38.684 33.498 1.00 57.62 215 SER A C 1
ATOM 1557 O O . SER A 1 215 ? -1.184 39.631 33.737 1.00 57.62 215 SER A O 1
ATOM 1559 N N . GLY A 1 216 ? -0.872 37.568 32.913 1.00 45.97 216 GLY A N 1
ATOM 1560 C CA . GLY A 1 216 ? -2.266 37.308 32.556 1.00 45.97 216 GLY A CA 1
ATOM 1561 C C . GLY A 1 216 ? -2.899 36.252 33.454 1.00 45.97 216 GLY A C 1
ATOM 1562 O O . GLY A 1 216 ? -2.953 35.080 33.096 1.00 45.97 216 GLY A O 1
ATOM 1563 N N . SER A 1 217 ? -3.384 36.676 34.618 1.00 55.72 217 SER A N 1
ATOM 1564 C CA . SER A 1 217 ? -4.344 35.931 35.438 1.00 55.72 217 SER A CA 1
ATOM 1565 C C . SER A 1 217 ? -5.704 35.923 34.728 1.00 55.72 217 SER A C 1
ATOM 1567 O O . SER A 1 217 ? -6.185 36.993 34.360 1.00 55.72 217 SER A O 1
ATOM 1569 N N . GLY A 1 218 ? -6.357 34.769 34.539 1.00 44.12 218 GLY A N 1
ATOM 1570 C CA . GLY A 1 218 ? -7.661 34.767 33.861 1.00 44.12 218 GLY A CA 1
ATOM 1571 C C . GLY A 1 218 ? -8.381 33.425 33.740 1.00 44.12 218 GLY A C 1
ATOM 1572 O O . GLY A 1 218 ? -8.393 32.822 32.678 1.00 44.12 218 GLY A O 1
ATOM 1573 N N . SER A 1 219 ? -9.007 33.018 34.843 1.00 43.94 219 SER A N 1
ATOM 1574 C CA . SER A 1 219 ? -10.359 32.444 34.950 1.00 43.94 219 SER A CA 1
ATOM 1575 C C . SER A 1 219 ? -10.812 31.307 34.020 1.00 43.94 219 SER A C 1
ATOM 1577 O O . SER A 1 219 ? -11.234 31.489 32.881 1.00 43.94 219 SER A O 1
ATOM 1579 N N . THR A 1 220 ? -10.926 30.136 34.644 1.00 53.00 220 THR A N 1
ATOM 1580 C CA . THR A 1 220 ? -11.863 29.055 34.328 1.00 53.00 220 THR A CA 1
ATOM 1581 C C . THR A 1 220 ? -13.323 29.533 34.283 1.00 53.00 220 THR A C 1
ATOM 1583 O O . THR A 1 220 ? -13.836 30.062 35.266 1.00 53.00 220 THR A O 1
ATOM 1586 N N . SER A 1 221 ? -14.021 29.257 33.184 1.00 52.50 221 SER A N 1
ATOM 1587 C CA . SER A 1 221 ? -15.479 29.056 33.104 1.00 52.50 221 SER A CA 1
ATOM 1588 C C . SER A 1 221 ? -15.704 28.204 31.844 1.00 52.50 221 SER A C 1
ATOM 1590 O O . SER A 1 221 ? -15.164 28.507 30.792 1.00 52.50 221 SER A O 1
ATOM 1592 N N . GLY A 1 222 ? -16.290 27.009 31.881 1.00 49.38 222 GLY A N 1
ATOM 1593 C CA . GLY A 1 222 ? -17.542 26.669 32.534 1.00 49.38 222 GLY A CA 1
ATOM 1594 C C . GLY A 1 222 ? -18.669 26.903 31.530 1.00 49.38 222 GLY A C 1
ATOM 1595 O O . GLY A 1 222 ? -19.251 27.979 31.519 1.00 49.38 222 GLY A O 1
ATOM 1596 N N . SER A 1 223 ? -18.961 25.928 30.666 1.00 55.31 223 SER A N 1
ATOM 1597 C CA . SER A 1 223 ? -20.225 25.870 29.919 1.00 55.31 223 SER A CA 1
ATOM 1598 C C . SER A 1 223 ? -20.540 24.425 29.561 1.00 55.31 223 SER A C 1
ATOM 1600 O O . SER A 1 223 ? -19.852 23.773 28.778 1.00 55.31 223 SER A O 1
ATOM 1602 N N . ALA A 1 224 ? -21.561 23.935 30.248 1.00 50.72 224 ALA A N 1
ATOM 1603 C CA . ALA A 1 224 ? -22.146 22.622 30.137 1.00 50.72 224 ALA A CA 1
ATOM 1604 C C . ALA A 1 224 ? -23.203 22.566 29.015 1.00 50.72 224 ALA A C 1
ATOM 1606 O O . ALA A 1 224 ? -23.657 23.591 28.516 1.00 50.72 224 ALA A O 1
ATOM 1607 N N . SER A 1 225 ? -23.656 21.337 28.757 1.00 52.50 225 SER A N 1
ATOM 1608 C CA . SER A 1 225 ? -25.034 20.991 28.379 1.00 52.50 225 SER A CA 1
ATOM 1609 C C . SER A 1 225 ? -25.486 21.226 26.934 1.00 52.50 225 SER A C 1
ATOM 1611 O O . SER A 1 225 ? -26.000 22.281 26.583 1.00 52.50 225 SER A O 1
ATOM 1613 N N . ALA A 1 226 ? -25.496 20.139 26.158 1.00 51.59 226 ALA A N 1
ATOM 1614 C CA . ALA A 1 226 ? -26.571 19.876 25.200 1.00 51.59 226 ALA A CA 1
ATOM 1615 C C . ALA A 1 226 ? -26.816 18.361 25.086 1.00 51.59 226 ALA A C 1
ATOM 1617 O O . ALA A 1 226 ? -26.258 17.665 24.241 1.00 51.59 226 ALA A O 1
ATOM 1618 N N . THR A 1 227 ? -27.652 17.838 25.982 1.00 55.47 227 THR A N 1
ATOM 1619 C CA . THR A 1 227 ? -28.356 16.562 25.815 1.00 55.47 227 THR A CA 1
ATOM 1620 C C . THR A 1 227 ? -29.405 16.718 24.716 1.00 55.47 227 THR A C 1
ATOM 1622 O O . THR A 1 227 ? -30.425 17.370 24.923 1.00 55.47 227 THR A O 1
ATOM 1625 N N . GLY A 1 228 ? -29.157 16.121 23.551 1.00 55.97 228 GLY A N 1
ATOM 1626 C CA . GLY A 1 228 ? -30.149 15.958 22.491 1.00 55.97 228 GLY A CA 1
ATOM 1627 C C . GLY A 1 228 ? -30.779 14.571 22.558 1.00 55.97 228 GLY A C 1
ATOM 1628 O O . GLY A 1 228 ? -30.253 13.621 21.987 1.00 55.97 228 GLY A O 1
ATOM 1629 N N . THR A 1 229 ? -31.903 14.441 23.260 1.00 58.12 229 THR A N 1
ATOM 1630 C CA . THR A 1 229 ? -32.793 13.276 23.175 1.00 58.12 229 THR A CA 1
ATOM 1631 C C . THR A 1 229 ? -33.654 13.398 21.920 1.00 58.12 229 THR A C 1
ATOM 1633 O O . THR A 1 229 ? -34.633 14.139 21.906 1.00 58.12 229 THR A O 1
ATOM 1636 N N . GLY A 1 230 ? -33.281 12.683 20.860 1.00 57.47 230 GLY A N 1
ATOM 1637 C CA . GLY A 1 230 ? -34.096 12.517 19.658 1.00 57.47 230 GLY A CA 1
ATOM 1638 C C . GLY A 1 230 ? -34.832 11.181 19.677 1.00 57.47 230 GLY A C 1
ATOM 1639 O O . GLY A 1 230 ? -34.333 10.193 19.149 1.00 57.47 230 GLY A O 1
ATOM 1640 N N . THR A 1 231 ? -36.015 11.137 20.288 1.00 58.28 231 THR A N 1
ATOM 1641 C CA . THR A 1 231 ? -36.979 10.037 20.139 1.00 58.28 231 THR A CA 1
ATOM 1642 C C . THR A 1 231 ? -37.774 10.240 18.852 1.00 58.28 231 THR A C 1
ATOM 1644 O O . THR A 1 231 ? -38.731 11.011 18.825 1.00 58.28 231 THR A O 1
ATOM 1647 N N . GLY A 1 232 ? -37.370 9.563 17.778 1.00 58.69 232 GLY A N 1
ATOM 1648 C CA . GLY A 1 232 ? -38.143 9.463 16.542 1.00 58.69 232 GLY A CA 1
ATOM 1649 C C . GLY A 1 232 ? -38.941 8.163 16.505 1.00 58.69 232 GLY A C 1
ATOM 1650 O O . GLY A 1 232 ? -38.450 7.161 15.994 1.00 58.69 232 GLY A O 1
ATOM 1651 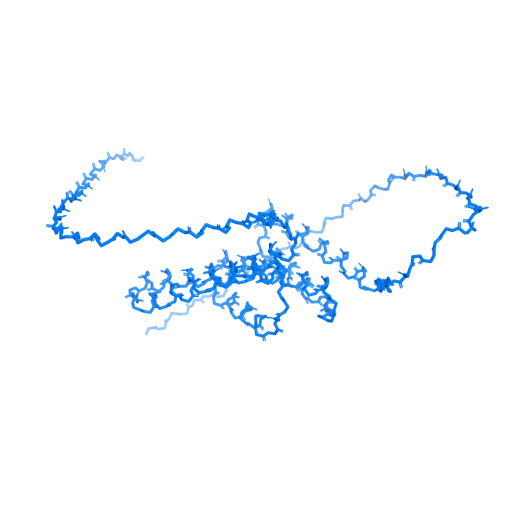N N . SER A 1 233 ? -40.163 8.180 17.042 1.00 62.91 233 SER A N 1
ATOM 1652 C CA . SER A 1 233 ? -41.178 7.156 16.764 1.00 62.91 233 SER A CA 1
ATOM 1653 C C . SER A 1 233 ? -41.739 7.388 15.362 1.00 62.91 233 SER A C 1
ATOM 1655 O O . SER A 1 233 ? -42.462 8.356 15.138 1.00 62.91 233 SER A O 1
ATOM 1657 N N . GLY A 1 234 ? -41.382 6.511 14.423 1.00 60.94 234 GLY A N 1
ATOM 1658 C CA . GLY A 1 234 ? -41.944 6.449 13.075 1.00 60.94 234 GLY A CA 1
ATOM 1659 C C . GLY A 1 234 ? -42.903 5.270 12.954 1.00 60.94 234 GLY A C 1
ATOM 1660 O O . GLY A 1 234 ? -42.511 4.115 13.085 1.00 60.94 234 GLY A O 1
ATOM 1661 N N . THR A 1 235 ? -44.166 5.610 12.757 1.00 58.25 235 THR A N 1
ATOM 1662 C CA . THR A 1 235 ? -45.377 4.798 12.804 1.00 58.25 235 THR A CA 1
ATOM 1663 C C . THR A 1 235 ? -45.547 3.855 11.604 1.00 58.25 235 THR A C 1
ATOM 1665 O O . THR A 1 235 ? -45.256 4.192 10.463 1.00 58.25 235 THR A O 1
ATOM 1668 N N . THR A 1 236 ? -46.078 2.677 11.924 1.00 61.88 236 THR A N 1
ATOM 1669 C CA . THR A 1 236 ? -46.918 1.734 11.161 1.00 61.88 236 THR A CA 1
ATOM 1670 C C . THR A 1 236 ? -47.462 2.122 9.773 1.00 61.88 236 THR A C 1
ATOM 1672 O O . THR A 1 236 ? -48.139 3.136 9.617 1.00 61.88 236 THR A O 1
ATOM 1675 N N . GLY A 1 237 ? -47.368 1.162 8.848 1.00 53.59 237 GLY A N 1
ATOM 1676 C CA . GLY A 1 237 ? -48.260 0.949 7.697 1.00 53.59 237 GLY A CA 1
ATOM 1677 C C . GLY A 1 237 ? -47.639 -0.131 6.799 1.00 53.59 237 GLY A C 1
ATOM 1678 O O . GLY A 1 237 ? -46.570 0.095 6.258 1.00 53.59 237 GLY A O 1
ATOM 1679 N N . GLY A 1 238 ? -48.121 -1.366 6.663 1.00 59.66 238 GLY A N 1
ATOM 1680 C CA . GLY A 1 238 ? -49.481 -1.876 6.761 1.00 59.66 238 GLY A CA 1
ATOM 1681 C C . GLY A 1 238 ? -50.077 -1.951 5.359 1.00 59.66 238 GLY A C 1
ATOM 1682 O O . GLY A 1 238 ? -50.587 -0.943 4.888 1.00 59.66 238 GLY A O 1
ATOM 1683 N N . THR A 1 239 ? -50.006 -3.110 4.694 1.00 53.47 239 THR A N 1
ATOM 1684 C CA . THR A 1 239 ? -51.045 -3.618 3.768 1.00 53.47 239 THR A CA 1
ATOM 1685 C C . THR A 1 239 ? -50.763 -5.087 3.372 1.00 53.47 239 THR A C 1
ATOM 1687 O O . THR A 1 239 ? -49.609 -5.508 3.472 1.00 53.47 239 THR A O 1
ATOM 1690 N N . PRO A 1 240 ? -51.822 -5.860 3.052 1.00 65.44 240 PRO A N 1
ATOM 1691 C CA . PRO A 1 240 ? -51.873 -7.327 3.063 1.00 65.44 240 PRO A CA 1
ATOM 1692 C C . PRO A 1 240 ? -51.339 -8.017 1.804 1.00 65.44 240 PRO A C 1
ATOM 1694 O O . PRO A 1 240 ? -51.270 -7.362 0.740 1.00 65.44 240 PRO A O 1
#

Foldseek 3Di:
DDDDDDDDDDDDDDDDDDDDDDDDDDDDDDDDDDPDDDDDDPPPCPDPPPDPPLLVVLLVLLVVLCVQLVVCVVVVNLVVSLVSLVVNLVSCQDVVDVSSLLSNLQSLLVNLVSCVVVVNLVVSLVSLVVSLVVDDDQDLSPLSSLLSNLVSLLSVLVVCVVVVNNVVSVVSNVVSVVSNVVSVVSVVVVCVVVCVVPPPPPPPPPPDPDDDPDPDDDDDDDDDDDDDDDDDDDDDDDDD